Protein 6A0W (pdb70)

Radius of gyration: 17.49 Å; Cα contacts (8 Å, |Δi|>4): 653; chains: 1; bounding box: 48×41×35 Å

B-factor: mean 38.76, std 12.9, range [21.97, 128.59]

Foldseek 3Di:
DDDDPQADAAFDPPDPQQDDFDVKDFDDPVRLVVLVLLVLVQQCQLPVCVVPVVDQDADSSCVNQVQKHWPFKDADPVFGKIWTWIDHPPQLEIETYIETALPQPCCRVVPDADWDDDVVDPPKTWRPVLVVVLVVCCVVPVVVVVVVCVVRVPGAYEYEHAFSRLLSSLVVQVVCLVPVVSDALVRYAYHYELYAFTIFPRNQVVSVVRNHAHEYEYFAQACRNCPDDVVVGTWFFHWYFYPSDDDGRTMIPGHGTDDCRGNVVSPRRHHNVRSQADNNDGHSNSD

Solvent-accessible surface area: 11682 Å² total; per-residue (Å²): 152,89,76,18,43,54,27,28,1,59,70,50,149,146,30,70,115,47,70,101,43,143,141,32,69,72,6,78,83,74,78,21,140,72,12,21,41,15,3,0,2,0,1,0,0,15,3,153,37,0,2,77,36,76,106,25,77,12,161,22,0,87,139,28,0,92,50,13,100,34,56,79,27,13,60,12,158,161,62,45,3,2,0,0,0,0,19,0,46,83,75,104,0,0,2,0,0,1,5,4,32,86,60,20,81,49,19,2,45,104,26,101,49,81,45,58,93,12,106,74,32,210,48,1,73,0,10,29,28,8,22,60,8,12,74,83,0,20,150,41,0,12,72,24,0,65,96,18,2,90,65,62,92,93,18,84,0,3,0,1,0,0,2,34,0,0,0,5,0,1,2,0,0,0,16,0,78,60,131,3,186,87,6,28,59,191,35,2,19,0,17,4,4,0,3,0,11,3,0,21,66,36,0,0,117,38,2,35,85,8,43,7,50,10,45,4,3,1,19,55,17,0,0,0,3,3,2,0,30,96,108,99,29,1,13,6,2,4,45,7,4,0,0,16,101,52,115,65,56,0,13,16,2,55,46,72,46,23,24,169,83,0,2,33,46,6,50,58,69,0,4,18,68,28,0,63,52,0,24,69,6,25,0,4,66,50,136

Structure (mmCIF, N/CA/C/O backbone):
data_6A0W
#
_entry.id   6A0W
#
_cell.length_a   86.225
_cell.length_b   86.225
_cell.length_c   101.151
_cell.angle_alpha   90.00
_cell.angle_beta   90.00
_cell.angle_gamma   120.00
#
_symmetry.space_group_name_H-M   'P 31 2 1'
#
loop_
_entity.id
_entity.type
_entity.pdbx_description
1 polymer Lipase
2 non-polymer 'SULFATE ION'
3 water water
#
loop_
_atom_site.group_PDB
_atom_site.id
_atom_site.type_symbol
_atom_site.label_atom_id
_atom_site.label_alt_id
_atom_site.label_comp_id
_atom_site.label_asym_id
_atom_site.label_entity_id
_atom_site.label_seq_id
_atom_site.pdbx_PDB_ins_code
_atom_site.Cartn_x
_atom_site.Cartn_y
_atom_site.Cartn_z
_atom_site.occupancy
_atom_site.B_iso_or_equiv
_atom_site.auth_seq_id
_atom_site.auth_comp_id
_atom_site.auth_asym_id
_atom_site.auth_atom_id
_atom_site.pdbx_PDB_model_num
ATOM 1 N N . THR A 1 2 ? -62.051 -12.232 -4.746 1.00 94.12 2 THR A N 1
ATOM 2 C CA . THR A 1 2 ? -61.360 -13.459 -5.216 1.00 100.46 2 THR A CA 1
ATOM 3 C C . THR A 1 2 ? -61.589 -14.555 -4.151 1.00 94.69 2 THR A C 1
ATOM 4 O O . THR A 1 2 ? -62.714 -14.763 -3.673 1.00 79.88 2 THR A O 1
ATOM 8 N N . GLU A 1 3 ? -60.495 -15.147 -3.689 1.00 89.62 3 GLU A N 1
ATOM 9 C CA . GLU A 1 3 ? -60.460 -16.507 -3.176 1.00 75.12 3 GLU A CA 1
ATOM 10 C C . GLU A 1 3 ? -60.303 -16.417 -1.654 1.00 69.32 3 GLU A C 1
ATOM 11 O O . GLU A 1 3 ? -59.844 -15.390 -1.146 1.00 55.99 3 GLU A O 1
ATOM 17 N N . THR A 1 4 ? -60.588 -17.508 -0.949 1.00 61.03 4 THR A N 1
ATOM 18 C CA . THR A 1 4 ? -60.352 -17.591 0.488 1.00 61.12 4 THR A CA 1
ATOM 19 C C . THR A 1 4 ? -59.670 -18.879 0.895 1.00 50.74 4 THR A C 1
ATOM 20 O O . THR A 1 4 ? -59.779 -19.875 0.216 1.00 53.12 4 THR A O 1
ATOM 24 N N . VAL A 1 5 ? -58.964 -18.842 2.015 1.00 48.94 5 VAL A N 1
ATOM 25 C CA . VAL A 1 5 ? -58.461 -20.032 2.666 1.00 46.46 5 VAL A CA 1
ATOM 26 C C . VAL A 1 5 ? -58.895 -20.043 4.121 1.00 56.49 5 VAL A C 1
ATOM 27 O O . VAL A 1 5 ? -58.511 -19.159 4.891 1.00 79.78 5 VAL A O 1
ATOM 31 N N . GLY A 1 6 ? -59.635 -21.064 4.533 1.00 62.20 6 GLY A N 1
ATOM 32 C CA . GLY A 1 6 ? -60.072 -21.128 5.923 1.00 53.00 6 GLY A CA 1
ATOM 33 C C . GLY A 1 6 ? -60.964 -19.942 6.265 1.00 56.05 6 GLY A C 1
ATOM 34 O O . GLY A 1 6 ? -60.824 -19.352 7.338 1.00 61.77 6 GLY A O 1
ATOM 35 N N . GLY A 1 7 ? -61.785 -19.534 5.295 1.00 59.19 7 GLY A N 1
ATOM 36 C CA . GLY A 1 7 ? -62.756 -18.447 5.447 1.00 60.03 7 GLY A CA 1
ATOM 37 C C . GLY A 1 7 ? -62.177 -17.041 5.379 1.00 61.90 7 GLY A C 1
ATOM 38 O O . GLY A 1 7 ? -62.911 -16.077 5.527 1.00 63.65 7 GLY A O 1
ATOM 39 N N . MET A 1 8 ? -60.876 -16.924 5.121 1.00 61.10 8 MET A N 1
ATOM 40 C CA . MET A 1 8 ? -60.183 -15.646 5.150 1.00 51.62 8 MET A CA 1
ATOM 41 C C . MET A 1 8 ? -59.798 -15.236 3.744 1.00 50.25 8 MET A C 1
ATOM 42 O O . MET A 1 8 ? -59.257 -16.034 2.974 1.00 57.31 8 MET A O 1
ATOM 47 N N . THR A 1 9 ? -59.897 -13.949 3.459 1.00 45.01 9 THR A N 1
ATOM 48 C CA . THR A 1 9 ? -59.488 -13.459 2.158 1.00 41.15 9 THR A CA 1
ATOM 49 C C . THR A 1 9 ? -57.975 -13.498 1.915 1.00 43.11 9 THR A C 1
ATOM 50 O O . THR A 1 9 ? -57.189 -13.108 2.784 1.00 38.78 9 THR A O 1
ATOM 54 N N . LEU A 1 10 ? -57.604 -13.730 0.654 1.00 42.26 10 LEU A N 1
ATOM 55 C CA . LEU A 1 10 ? -56.236 -13.584 0.175 1.00 40.60 10 LEU A CA 1
ATOM 56 C C . LEU A 1 10 ? -55.996 -12.186 -0.346 1.00 36.40 10 LEU A C 1
ATOM 57 O O . LEU A 1 10 ? -54.852 -11.713 -0.406 1.00 37.80 10 LEU A O 1
ATOM 62 N N . ASP A 1 11 ? -57.027 -11.640 -0.970 1.00 39.63 11 ASP A N 1
ATOM 63 C CA . ASP A 1 11 ? -57.010 -10.266 -1.418 1.00 47.82 11 ASP A CA 1
ATOM 64 C C . ASP A 1 11 ? -58.002 -9.500 -0.563 1.00 46.94 11 ASP A C 1
ATOM 65 O O . ASP A 1 11 ? -59.067 -10.011 -0.240 1.00 49.70 11 ASP A O 1
ATOM 70 N N . LEU A 1 12 ? -57.634 -8.278 -0.196 1.00 42.95 12 LEU A N 1
ATOM 71 C CA . LEU A 1 12 ? -58.477 -7.491 0.671 1.00 47.82 12 LEU A CA 1
ATOM 72 C C . LEU A 1 12 ? -59.628 -6.900 -0.146 1.00 50.66 12 LEU A C 1
ATOM 73 O O . LEU A 1 12 ? -59.367 -6.189 -1.117 1.00 49.19 12 LEU A O 1
ATOM 78 N N . PRO A 1 13 ? -60.888 -7.078 0.311 1.00 71.54 13 PRO A N 1
ATOM 79 C CA . PRO A 1 13 ? -61.986 -6.291 -0.275 1.00 71.19 13 PRO A CA 1
ATOM 80 C C . PRO A 1 13 ? -61.693 -4.791 -0.382 1.00 79.45 13 PRO A C 1
ATOM 81 O O . PRO A 1 13 ? -60.679 -4.298 0.120 1.00 72.27 13 PRO A O 1
ATOM 85 N N . GLU A 1 14 ? -62.573 -4.067 -1.059 1.00 95.51 14 GLU A N 1
ATOM 86 C CA . GLU A 1 14 ? -62.684 -2.627 -0.839 1.00 103.10 14 GLU A CA 1
ATOM 87 C C . GLU A 1 14 ? -63.651 -2.450 0.339 1.00 86.22 14 GLU A C 1
ATOM 88 O O . GLU A 1 14 ? -64.399 -3.384 0.676 1.00 67.45 14 GLU A O 1
ATOM 94 N N . ASN A 1 15 ? -63.570 -1.305 1.018 1.00 86.29 15 ASN A N 1
ATOM 95 C CA . ASN A 1 15 ? -64.316 -1.071 2.275 1.00 91.11 15 ASN A CA 1
ATOM 96 C C . ASN A 1 15 ? -64.270 -2.257 3.256 1.00 79.49 15 ASN A C 1
ATOM 97 O O . ASN A 1 15 ? -65.320 -2.724 3.712 1.00 70.40 15 ASN A O 1
ATOM 102 N N . PRO A 1 16 ? -63.060 -2.758 3.582 1.00 78.15 16 PRO A N 1
ATOM 103 C CA . PRO A 1 16 ? -63.032 -3.521 4.826 1.00 67.44 16 PRO A CA 1
ATOM 104 C C . PRO A 1 16 ? -63.279 -2.547 5.977 1.00 58.47 16 PRO A C 1
ATOM 105 O O . PRO A 1 16 ? -62.741 -1.430 5.912 1.00 58.18 16 PRO A O 1
ATOM 109 N N . PRO A 1 17 ? -63.962 -2.999 7.050 1.00 54.08 17 PRO A N 1
ATOM 110 C CA . PRO A 1 17 ? -63.924 -2.191 8.274 1.00 63.08 17 PRO A CA 1
ATOM 111 C C . PRO A 1 17 ? -62.490 -1.753 8.577 1.00 64.25 17 PRO A C 1
ATOM 112 O O . PRO A 1 17 ? -61.578 -2.584 8.556 1.00 53.34 17 PRO A O 1
ATOM 116 N N . PRO A 1 18 ? -62.281 -0.441 8.784 1.00 65.87 18 PRO A N 1
ATOM 117 C CA . PRO A 1 18 ? -60.991 0.009 9.280 1.00 48.26 18 PRO A CA 1
ATOM 118 C C . PRO A 1 18 ? -60.533 -0.878 10.427 1.00 38.30 18 PRO A C 1
ATOM 119 O O . PRO A 1 18 ? -61.355 -1.476 11.123 1.00 44.05 18 PRO A O 1
ATOM 123 N N . ILE A 1 19 ? -59.234 -0.947 10.655 1.00 39.77 19 ILE A N 1
ATOM 124 C CA . ILE A 1 19 ? -58.751 -1.713 11.818 1.00 42.09 19 ILE A CA 1
ATOM 125 C C . ILE A 1 19 ? -59.191 -1.041 13.111 1.00 37.37 19 ILE A C 1
ATOM 126 O O . ILE A 1 19 ? -58.843 0.105 13.323 1.00 43.42 19 ILE A O 1
ATOM 131 N N . PRO A 1 20 ? -59.870 -1.771 14.016 1.00 44.33 20 PRO A N 1
ATOM 132 C CA . PRO A 1 20 ? -60.503 -1.144 15.182 1.00 43.63 20 PRO A CA 1
ATOM 133 C C . PRO A 1 20 ? -59.507 -0.751 16.239 1.00 39.13 20 PRO A C 1
ATOM 134 O O . PRO A 1 20 ? -58.399 -1.269 16.243 1.00 36.63 20 PRO A O 1
ATOM 138 N N . ALA A 1 21 ? -59.844 0.294 16.997 1.00 37.15 21 ALA A N 1
ATOM 139 C CA . ALA A 1 21 ? -58.895 0.947 17.913 1.00 37.71 21 ALA A CA 1
ATOM 140 C C . ALA A 1 21 ? -58.581 -0.079 18.988 1.00 37.63 21 ALA A C 1
ATOM 141 O O . ALA A 1 21 ? -59.442 -0.898 19.292 1.00 39.51 21 ALA A O 1
ATOM 143 N N . THR A 1 22 ? -57.402 -0.055 19.599 1.00 38.49 22 THR A N 1
ATOM 144 C CA . THR A 1 22 ? -57.178 -1.006 20.693 1.00 60.46 22 THR A CA 1
ATOM 145 C C . THR A 1 22 ? -56.965 -0.155 21.908 1.00 61.06 22 THR A C 1
ATOM 146 O O . THR A 1 22 ? -56.193 0.779 21.824 1.00 53.88 22 THR A O 1
ATOM 150 N N . SER A 1 23 ? -57.742 -0.365 22.970 1.00 63.48 23 SER A N 1
ATOM 151 C CA . SER A 1 23 ? -57.320 0.139 24.298 1.00 83.57 23 SER A CA 1
ATOM 152 C C . SER A 1 23 ? -56.420 -0.875 25.024 1.00 77.93 23 SER A C 1
ATOM 153 O O . SER A 1 23 ? -55.223 -0.636 25.243 1.00 71.83 23 SER A O 1
ATOM 156 N N . GLU A 1 32 ? -53.416 -8.688 28.968 1.00 61.51 32 GLU A N 1
ATOM 157 C CA . GLU A 1 32 ? -53.456 -7.264 28.714 1.00 60.04 32 GLU A CA 1
ATOM 158 C C . GLU A 1 32 ? -52.663 -6.884 27.452 1.00 58.89 32 GLU A C 1
ATOM 159 O O . GLU A 1 32 ? -51.933 -7.688 26.874 1.00 54.55 32 GLU A O 1
ATOM 165 N N . VAL A 1 33 ? -52.809 -5.625 27.058 1.00 41.62 33 VAL A N 1
ATOM 166 C CA . VAL A 1 33 ? -52.376 -5.113 25.758 1.00 44.76 33 VAL A CA 1
ATOM 167 C C . VAL A 1 33 ? -51.644 -3.813 25.976 1.00 40.93 33 VAL A C 1
ATOM 168 O O . VAL A 1 33 ? -52.228 -2.843 26.435 1.00 48.27 33 VAL A O 1
ATOM 172 N N . VAL A 1 34 ? -50.386 -3.763 25.601 1.00 38.15 34 VAL A N 1
ATOM 173 C CA . VAL A 1 34 ? -49.583 -2.595 25.873 1.00 38.19 34 VAL A CA 1
ATOM 174 C C . VAL A 1 34 ? -48.913 -2.184 24.577 1.00 44.89 34 VAL A C 1
ATOM 175 O O . VAL A 1 34 ? -48.506 -3.032 23.760 1.00 37.06 34 VAL A O 1
ATOM 179 N N . THR A 1 35 ? -48.697 -0.884 24.434 1.00 32.66 35 THR A N 1
ATOM 180 C CA . THR A 1 35 ? -48.093 -0.341 23.248 1.00 33.11 35 THR A CA 1
ATOM 181 C C . THR A 1 35 ? -46.610 -0.649 23.347 1.00 35.22 35 THR A C 1
ATOM 182 O O . THR A 1 35 ? -46.016 -0.474 24.397 1.00 33.11 35 THR A O 1
ATOM 186 N N . ALA A 1 36 ? -46.001 -1.101 22.250 1.00 29.80 36 ALA A N 1
ATOM 187 C CA . ALA A 1 36 ? -44.572 -1.390 22.262 1.00 29.28 36 ALA A CA 1
ATOM 188 C C . ALA A 1 36 ? -43.784 -0.091 22.345 1.00 35.78 36 ALA A C 1
ATOM 189 O O . ALA A 1 36 ? -44.096 0.887 21.678 1.00 34.16 36 ALA A O 1
ATOM 191 N N . THR A 1 37 ? -42.757 -0.080 23.171 1.00 36.07 37 THR A N 1
ATOM 192 C CA . THR A 1 37 ? -41.833 1.019 23.154 1.00 39.52 37 THR A CA 1
ATOM 193 C C . THR A 1 37 ? -40.996 1.060 21.889 1.00 50.18 37 THR A C 1
ATOM 194 O O . THR A 1 37 ? -40.821 0.052 21.193 1.00 35.09 37 THR A O 1
ATOM 198 N N . ALA A 1 38 ? -40.411 2.235 21.664 1.00 43.28 38 ALA A N 1
ATOM 199 C CA . ALA A 1 38 ? -39.519 2.464 20.551 1.00 50.04 38 ALA A CA 1
ATOM 200 C C . ALA A 1 38 ? -38.420 1.424 20.563 1.00 45.30 38 ALA A C 1
ATOM 201 O O . ALA A 1 38 ? -38.008 0.933 19.510 1.00 37.74 38 ALA A O 1
ATOM 203 N N . ALA A 1 39 ? -37.839 1.224 21.736 1.00 39.42 39 ALA A N 1
ATOM 204 C CA . ALA A 1 39 ? -36.755 0.240 21.887 1.00 42.51 39 ALA A CA 1
ATOM 205 C C . ALA A 1 39 ? -37.176 -1.188 21.469 1.00 36.57 39 ALA A C 1
ATOM 206 O O . ALA A 1 39 ? -36.405 -1.855 20.800 1.00 37.20 39 ALA A O 1
ATOM 208 N N . GLN A 1 40 ? -38.356 -1.637 21.904 1.00 31.88 40 GLN A N 1
ATOM 209 C CA . GLN A 1 40 ? -38.901 -2.946 21.532 1.00 32.65 40 GLN A CA 1
ATOM 210 C C . GLN A 1 40 ? -39.156 -3.041 20.038 1.00 37.55 40 GLN A C 1
ATOM 211 O O . GLN A 1 40 ? -38.704 -3.981 19.394 1.00 32.67 40 GLN A O 1
ATOM 217 N N . ILE A 1 41 ? -39.713 -1.980 19.463 1.00 34.17 41 ILE A N 1
ATOM 218 C CA . ILE A 1 41 ? -39.932 -1.918 18.013 1.00 33.34 41 ILE A CA 1
ATOM 219 C C . ILE A 1 41 ? -38.605 -2.034 17.273 1.00 33.70 41 ILE A C 1
ATOM 220 O O . ILE A 1 41 ? -38.498 -2.720 16.254 1.00 33.91 41 ILE A O 1
ATOM 225 N N . LYS A 1 42 ? -37.609 -1.301 17.726 1.00 32.43 42 LYS A N 1
ATOM 226 C CA . LYS A 1 42 ? -36.311 -1.394 17.092 1.00 33.26 42 LYS A CA 1
ATOM 227 C C . LYS A 1 42 ? -35.768 -2.827 17.094 1.00 36.22 42 LYS A C 1
ATOM 228 O O . LYS A 1 42 ? -35.120 -3.284 16.150 1.00 32.35 42 LYS A O 1
ATOM 234 N N . GLU A 1 43 ? -35.991 -3.538 18.184 1.00 38.25 43 GLU A N 1
ATOM 235 C CA . GLU A 1 43 ? -35.410 -4.860 18.301 1.00 35.20 43 GLU A CA 1
ATOM 236 C C . GLU A 1 43 ? -36.180 -5.844 17.415 1.00 28.70 43 GLU A C 1
ATOM 237 O O . GLU A 1 43 ? -35.578 -6.658 16.706 1.00 30.11 43 GLU A O 1
ATOM 243 N N . LEU A 1 44 ? -37.506 -5.709 17.368 1.00 26.25 44 LEU A N 1
ATOM 244 C CA . LEU A 1 44 ? -38.301 -6.559 16.490 1.00 31.01 44 LEU A CA 1
ATOM 245 C C . LEU A 1 44 ? -37.934 -6.278 15.038 1.00 36.47 44 LEU A C 1
ATOM 246 O O . LEU A 1 44 ? -37.808 -7.193 14.215 1.00 30.84 44 LEU A O 1
ATOM 251 N N . THR A 1 45 ? -37.666 -5.009 14.747 1.00 34.04 45 THR A N 1
ATOM 252 C CA . THR A 1 45 ? -37.352 -4.588 13.396 1.00 31.69 45 THR A CA 1
ATOM 253 C C . THR A 1 45 ? -36.042 -5.235 12.991 1.00 28.29 45 THR A C 1
ATOM 254 O O . THR A 1 45 ? -35.860 -5.622 11.828 1.00 30.08 45 THR A O 1
ATOM 258 N N . ASN A 1 46 ? -35.084 -5.223 13.906 1.00 28.21 46 ASN A N 1
ATOM 259 C CA . ASN A 1 46 ? -33.725 -5.657 13.556 1.00 34.03 46 ASN A CA 1
ATOM 260 C C . ASN A 1 46 ? -33.684 -7.177 13.191 1.00 37.64 46 ASN A C 1
ATOM 261 O O . ASN A 1 46 ? -33.119 -7.579 12.168 1.00 34.64 46 ASN A O 1
ATOM 266 N N . TYR A 1 47 ? -34.415 -7.977 13.954 1.00 30.78 47 TYR A N 1
ATOM 267 C CA . TYR A 1 47 ? -34.559 -9.402 13.697 1.00 31.18 47 TYR A CA 1
ATOM 268 C C . TYR A 1 47 ? -35.493 -9.729 12.527 1.00 35.31 47 TYR A C 1
ATOM 269 O O . TYR A 1 47 ? -35.285 -10.744 11.845 1.00 30.25 47 TYR A O 1
ATOM 278 N N . ALA A 1 48 ? -36.459 -8.853 12.240 1.00 29.11 48 ALA A N 1
ATOM 279 C CA . ALA A 1 48 ? -37.205 -8.920 10.993 1.00 28.62 48 ALA A CA 1
ATOM 280 C C . ALA A 1 48 ? -36.318 -8.692 9.783 1.00 28.89 48 ALA A C 1
ATOM 281 O O . ALA A 1 48 ? -36.483 -9.314 8.719 1.00 30.69 48 ALA A O 1
ATOM 283 N N . GLY A 1 49 ? -35.371 -7.791 9.941 1.00 29.59 49 GLY A N 1
ATOM 284 C CA . GLY A 1 49 ? -34.437 -7.530 8.879 1.00 28.55 49 GLY A CA 1
ATOM 285 C C . GLY A 1 49 ? -33.573 -8.725 8.623 1.00 32.35 49 GLY A C 1
ATOM 286 O O . GLY A 1 49 ? -33.298 -9.036 7.459 1.00 32.44 49 GLY A O 1
ATOM 287 N N . VAL A 1 50 ? -33.065 -9.350 9.690 1.00 31.65 50 VAL A N 1
ATOM 288 C CA . VAL A 1 50 ? -32.249 -10.557 9.506 1.00 28.57 50 VAL A CA 1
ATOM 289 C C . VAL A 1 50 ? -33.017 -11.677 8.799 1.00 24.63 50 VAL A C 1
ATOM 290 O O . VAL A 1 50 ? -32.580 -12.278 7.816 1.00 29.97 50 VAL A O 1
ATOM 294 N N . ALA A 1 51 ? -34.260 -11.841 9.186 1.00 25.72 51 ALA A N 1
ATOM 295 C CA . ALA A 1 51 ? -35.101 -12.789 8.529 1.00 25.34 51 ALA A CA 1
ATOM 296 C C . ALA A 1 51 ? -35.276 -12.515 7.056 1.00 31.62 51 ALA A C 1
ATOM 297 O O . ALA A 1 51 ? -35.291 -13.460 6.231 1.00 28.53 51 ALA A O 1
ATOM 299 N N . ALA A 1 52 ? -35.326 -11.228 6.704 1.00 26.89 52 ALA A N 1
ATOM 300 C CA . ALA A 1 52 ? -35.492 -10.851 5.298 1.00 25.77 52 ALA A CA 1
ATOM 301 C C . ALA A 1 52 ? -34.334 -11.241 4.427 1.00 25.35 52 ALA A C 1
ATOM 302 O O . ALA A 1 52 ? -34.509 -11.421 3.215 1.00 29.70 52 ALA A O 1
ATOM 304 N N . THR A 1 53 ? -33.135 -11.289 4.999 1.00 26.66 53 THR A N 1
ATOM 305 C CA . THR A 1 53 ? -31.949 -11.590 4.217 1.00 33.91 53 THR A CA 1
ATOM 306 C C . THR A 1 53 ? -31.975 -13.031 3.692 1.00 34.36 53 THR A C 1
ATOM 307 O O . THR A 1 53 ? -31.276 -13.353 2.745 1.00 30.91 53 THR A O 1
ATOM 311 N N . ALA A 1 54 ? -32.819 -13.882 4.258 1.00 31.45 54 ALA A N 1
ATOM 312 C CA . ALA A 1 54 ? -32.792 -15.269 3.856 1.00 36.07 54 ALA A CA 1
ATOM 313 C C . ALA A 1 54 ? -33.308 -15.442 2.441 1.00 38.97 54 ALA A C 1
ATOM 314 O O . ALA A 1 54 ? -33.095 -16.495 1.824 1.00 29.81 54 ALA A O 1
ATOM 316 N N . TYR A 1 55 ? -34.075 -14.456 1.967 1.00 36.78 55 TYR A N 1
ATOM 317 C CA . TYR A 1 55 ? -34.632 -14.524 0.623 1.00 31.55 55 TYR A CA 1
ATOM 318 C C . TYR A 1 55 ? -33.675 -13.986 -0.404 1.00 31.37 55 TYR A C 1
ATOM 319 O O . TYR A 1 55 ? -34.004 -13.979 -1.586 1.00 36.27 55 TYR A O 1
ATOM 328 N N . CYS A 1 56 ? -32.535 -13.458 0.030 1.00 30.32 56 CYS A N 1
ATOM 329 C CA . CYS A 1 56 ? -31.522 -13.006 -0.897 1.00 32.79 56 CYS A CA 1
ATOM 330 C C . CYS A 1 56 ? -30.669 -14.187 -1.432 1.00 41.60 56 CYS A C 1
ATOM 331 O O . CYS A 1 56 ? -29.966 -14.850 -0.671 1.00 33.84 56 CYS A O 1
ATOM 334 N N . ARG A 1 57 ? -30.612 -14.342 -2.754 1.00 36.46 57 ARG A N 1
ATOM 335 C CA . ARG A 1 57 ? -29.853 -15.425 -3.359 1.00 38.87 57 ARG A CA 1
ATOM 336 C C . ARG A 1 57 ? -28.365 -15.229 -3.115 1.00 36.99 57 ARG A C 1
ATOM 337 O O . ARG A 1 57 ? -27.614 -16.197 -3.109 1.00 36.17 57 ARG A O 1
ATOM 345 N N . SER A 1 58 ? -27.921 -13.982 -3.018 1.00 32.94 58 SER A N 1
ATOM 346 C CA . SER A 1 58 ? -26.530 -13.720 -2.648 1.00 36.87 58 SER A CA 1
ATOM 347 C C . SER A 1 58 ? -26.172 -14.319 -1.280 1.00 40.07 58 SER A C 1
ATOM 348 O O . SER A 1 58 ? -25.008 -14.608 -1.032 1.00 38.67 58 SER A O 1
ATOM 351 N N . VAL A 1 59 ? -27.148 -14.431 -0.376 1.00 38.45 59 VAL A N 1
ATOM 352 C CA . VAL A 1 59 ? -26.896 -15.009 0.950 1.00 37.50 59 VAL A CA 1
ATOM 353 C C . VAL A 1 59 ? -27.012 -16.524 0.880 1.00 35.41 59 VAL A C 1
ATOM 354 O O . VAL A 1 59 ? -26.082 -17.238 1.247 1.00 35.99 59 VAL A O 1
ATOM 358 N N . VAL A 1 60 ? -28.152 -17.018 0.400 1.00 33.83 60 VAL A N 1
ATOM 359 C CA . VAL A 1 60 ? -28.317 -18.429 0.161 1.00 33.16 60 VAL A CA 1
ATOM 360 C C . VAL A 1 60 ? -28.859 -18.570 -1.229 1.00 41.88 60 VAL A C 1
ATOM 361 O O . VAL A 1 60 ? -29.955 -18.078 -1.478 1.00 40.49 60 VAL A O 1
ATOM 365 N N . PRO A 1 61 ? -28.113 -19.221 -2.126 1.00 50.15 61 PRO A N 1
ATOM 366 C CA . PRO A 1 61 ? -26.901 -20.007 -1.789 1.00 42.51 61 PRO A CA 1
ATOM 367 C C . PRO A 1 61 ? -25.572 -19.281 -2.077 1.00 47.92 61 PRO A C 1
ATOM 368 O O . PRO A 1 61 ? -24.509 -19.870 -1.946 1.00 50.57 61 PRO A O 1
ATOM 372 N N . GLY A 1 62 ? -25.621 -17.981 -2.344 1.00 39.08 62 GLY A N 1
ATOM 373 C CA . GLY A 1 62 ? -24.416 -17.238 -2.693 1.00 42.74 62 GLY A CA 1
ATOM 374 C C . GLY A 1 62 ? -23.352 -17.238 -1.607 1.00 43.35 62 GLY A C 1
ATOM 375 O O . GLY A 1 62 ? -22.162 -17.000 -1.875 1.00 42.51 62 GLY A O 1
ATOM 376 N N . THR A 1 63 ? -23.783 -17.365 -0.360 1.00 40.02 63 THR A N 1
ATOM 377 C CA . THR A 1 63 ? -22.863 -17.443 0.766 1.00 36.70 63 THR A CA 1
ATOM 378 C C . THR A 1 63 ? -22.032 -16.207 0.929 1.00 40.10 63 THR A C 1
ATOM 379 O O . THR A 1 63 ? -20.886 -16.276 1.370 1.00 37.82 63 THR A O 1
ATOM 383 N N . LYS A 1 64 ? -22.637 -15.058 0.661 1.00 41.36 64 LYS A N 1
ATOM 384 C CA . LYS A 1 64 ? -22.012 -13.787 0.979 1.00 38.28 64 LYS A CA 1
ATOM 385 C C . LYS A 1 64 ? -22.927 -12.988 1.901 1.00 39.86 64 LYS A C 1
ATOM 386 O O . LYS A 1 64 ? -24.142 -13.202 1.917 1.00 36.92 64 LYS A O 1
ATOM 392 N N . TRP A 1 65 ? -22.342 -12.082 2.673 1.00 37.60 65 TRP A N 1
ATOM 393 C CA . TRP A 1 65 ? -23.121 -11.223 3.550 1.00 44.46 65 TRP A CA 1
ATOM 394 C C . TRP A 1 65 ? -22.901 -9.763 3.143 1.00 44.08 65 TRP A C 1
ATOM 395 O O . TRP A 1 65 ? -22.298 -9.013 3.883 1.00 46.94 65 TRP A O 1
ATOM 406 N N . ASP A 1 66 ? -23.450 -9.362 1.996 1.00 47.65 66 ASP A N 1
ATOM 407 C CA . ASP A 1 66 ? -23.252 -7.996 1.477 1.00 54.19 66 ASP A CA 1
ATOM 408 C C . ASP A 1 66 ? -24.551 -7.390 0.967 1.00 47.71 66 ASP A C 1
ATOM 409 O O . ASP A 1 66 ? -24.549 -6.337 0.366 1.00 47.23 66 ASP A O 1
ATOM 414 N N . CYS A 1 67 ? -25.674 -8.008 1.298 1.00 43.86 67 CYS A N 1
ATOM 415 C CA . CYS A 1 67 ? -26.941 -7.571 0.780 1.00 44.82 67 CYS A CA 1
ATOM 416 C C . CYS A 1 67 ? -27.285 -6.297 1.514 1.00 45.34 67 CYS A C 1
ATOM 417 O O . CYS A 1 67 ? -26.647 -5.956 2.505 1.00 45.34 67 CYS A O 1
ATOM 420 N N . LYS A 1 68 ? -28.300 -5.592 1.039 1.00 46.51 68 LYS A N 1
ATOM 421 C CA . LYS A 1 68 ? -28.688 -4.342 1.657 1.00 38.92 68 LYS A CA 1
ATOM 422 C C . LYS A 1 68 ? -29.108 -4.494 3.111 1.00 42.03 68 LYS A C 1
ATOM 423 O O . LYS A 1 68 ? -28.558 -3.817 3.987 1.00 42.51 68 LYS A O 1
ATOM 429 N N . GLN A 1 69 ? -30.088 -5.352 3.402 1.00 40.27 69 GLN A N 1
ATOM 430 C CA . GLN A 1 69 ? -30.524 -5.485 4.804 1.00 41.92 69 GLN A CA 1
ATOM 431 C C . GLN A 1 69 ? -29.446 -6.171 5.673 1.00 36.34 69 GLN A C 1
ATOM 432 O O . GLN A 1 69 ? -29.329 -5.890 6.868 1.00 35.19 69 GLN A O 1
ATOM 438 N N . CYS A 1 70 ? -28.589 -6.956 5.028 1.00 39.48 70 CYS A N 1
ATOM 439 C CA . CYS A 1 70 ? -27.471 -7.613 5.699 1.00 39.40 70 CYS A CA 1
ATOM 440 C C . CYS A 1 70 ? -26.612 -6.580 6.400 1.00 45.35 70 CYS A C 1
ATOM 441 O O . CYS A 1 70 ? -26.365 -6.693 7.607 1.00 40.85 70 CYS A O 1
ATOM 444 N N . LEU A 1 71 ? -26.162 -5.567 5.654 1.00 44.33 71 LEU A N 1
ATOM 445 C CA . LEU A 1 71 ? -25.164 -4.630 6.189 1.00 48.24 71 LEU A CA 1
ATOM 446 C C . LEU A 1 71 ? -25.802 -3.561 7.049 1.00 37.09 71 LEU A C 1
ATOM 447 O O . LEU A 1 71 ? -25.232 -3.116 8.023 1.00 47.29 71 LEU A O 1
ATOM 452 N N . LYS A 1 72 ? -27.058 -3.271 6.782 1.00 39.26 72 LYS A N 1
ATOM 453 C CA . LYS A 1 72 ? -27.814 -2.417 7.655 1.00 36.33 72 LYS A CA 1
ATOM 454 C C . LYS A 1 72 ? -27.983 -3.020 9.047 1.00 45.73 72 LYS A C 1
ATOM 455 O O . LYS A 1 72 ? -27.856 -2.303 10.011 1.00 40.41 72 LYS A O 1
ATOM 461 N N . TYR A 1 73 ? -28.444 -4.268 9.166 1.00 39.38 73 TYR A N 1
ATOM 462 C CA . TYR A 1 73 ? -28.797 -4.789 10.498 1.00 41.18 73 TYR A CA 1
ATOM 463 C C . TYR A 1 73 ? -27.661 -5.579 11.186 1.00 34.19 73 TYR A C 1
ATOM 464 O O . TYR A 1 73 ? -27.583 -5.630 12.401 1.00 35.98 73 TYR A O 1
ATOM 473 N N . VAL A 1 74 ? -26.770 -6.182 10.423 1.00 37.17 74 VAL A N 1
ATOM 474 C CA . VAL A 1 74 ? -25.625 -6.871 11.008 1.00 37.65 74 VAL A CA 1
ATOM 475 C C . VAL A 1 74 ? -24.362 -6.551 10.216 1.00 40.36 74 VAL A C 1
ATOM 476 O O . VAL A 1 74 ? -23.865 -7.394 9.450 1.00 36.68 74 VAL A O 1
ATOM 480 N N . PRO A 1 75 ? -23.869 -5.308 10.368 1.00 42.95 75 PRO A N 1
ATOM 481 C CA . PRO A 1 75 ? -22.784 -4.848 9.507 1.00 43.40 75 PRO A CA 1
ATOM 482 C C . PRO A 1 75 ? -21.532 -5.692 9.648 1.00 40.73 75 PRO A C 1
ATOM 483 O O . PRO A 1 75 ? -20.833 -5.883 8.678 1.00 39.77 75 PRO A O 1
ATOM 487 N N . ASP A 1 76 ? -21.254 -6.225 10.831 1.00 40.94 76 ASP A N 1
ATOM 488 C CA . ASP A 1 76 ? -20.056 -7.035 11.018 1.00 40.77 76 ASP A CA 1
ATOM 489 C C . ASP A 1 76 ? -20.365 -8.529 10.896 1.00 41.49 76 ASP A C 1
ATOM 490 O O . ASP A 1 76 ? -19.525 -9.372 11.225 1.00 42.08 76 ASP A O 1
ATOM 495 N N . GLY A 1 77 ? -21.510 -8.875 10.317 1.00 44.36 77 GLY A N 1
ATOM 496 C CA . GLY A 1 77 ? -21.892 -10.276 10.206 1.00 41.00 77 GLY A CA 1
ATOM 497 C C . GLY A 1 77 ? -20.875 -11.136 9.469 1.00 40.20 77 GLY A C 1
ATOM 498 O O . GLY A 1 77 ? -20.339 -10.727 8.448 1.00 38.17 77 GLY A O 1
ATOM 499 N N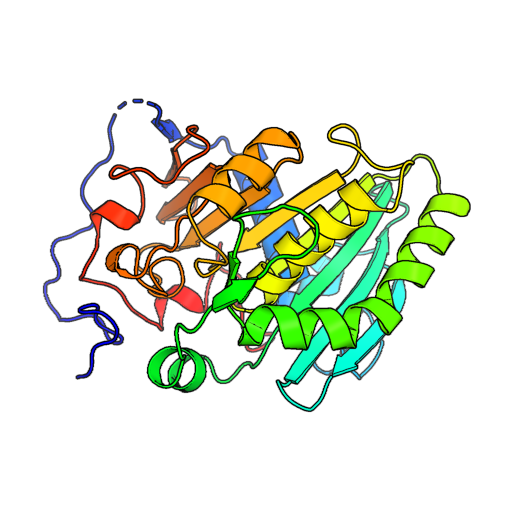 . LYS A 1 78 ? -20.707 -12.368 9.945 1.00 37.88 78 LYS A N 1
ATOM 500 C CA . LYS A 1 78 ? -19.956 -13.440 9.272 1.00 39.18 78 LYS A CA 1
ATOM 501 C C . LYS A 1 78 ? -20.813 -14.682 9.091 1.00 34.61 78 LYS A C 1
ATOM 502 O O . LYS A 1 78 ? -21.299 -15.294 10.058 1.00 33.36 78 LYS A O 1
ATOM 508 N N . LEU A 1 79 ? -20.999 -15.077 7.850 1.00 33.38 79 LEU A N 1
ATOM 509 C CA . LEU A 1 79 ? -21.755 -16.269 7.539 1.00 36.40 79 LEU A CA 1
ATOM 510 C C . LEU A 1 79 ? -20.911 -17.469 7.941 1.00 38.83 79 LEU A C 1
ATOM 511 O O . LEU A 1 79 ? -19.788 -17.589 7.515 1.00 34.52 79 LEU A O 1
ATOM 516 N N . ILE A 1 80 ? -21.482 -18.375 8.709 1.00 34.67 80 ILE A N 1
ATOM 517 C CA . ILE A 1 80 ? -20.772 -19.575 9.126 1.00 39.13 80 ILE A CA 1
ATOM 518 C C . ILE A 1 80 ? -21.178 -20.726 8.233 1.00 37.66 80 ILE A C 1
ATOM 519 O O . ILE A 1 80 ? -20.331 -21.475 7.800 1.00 40.51 80 ILE A O 1
ATOM 524 N N . LYS A 1 81 ? -22.435 -20.766 7.802 1.00 37.80 81 LYS A N 1
ATOM 525 C CA . LYS A 1 81 ? -22.916 -21.894 7.037 1.00 33.54 81 LYS A CA 1
ATOM 526 C C . LYS A 1 81 ? -24.222 -21.500 6.404 1.00 33.50 81 LYS A C 1
ATOM 527 O O . LYS A 1 81 ? -25.023 -20.861 7.058 1.00 31.23 81 LYS A O 1
ATOM 533 N N . THR A 1 82 ? -24.481 -21.966 5.187 1.00 29.24 82 THR A N 1
ATOM 534 C CA . THR A 1 82 ? -25.818 -21.887 4.577 1.00 36.82 82 THR A CA 1
ATOM 535 C C . THR A 1 82 ? -26.257 -23.281 4.191 1.00 33.34 82 THR A C 1
ATOM 536 O O . THR A 1 82 ? -25.428 -24.167 4.170 1.00 36.84 82 THR A O 1
ATOM 540 N N . PHE A 1 83 ? -27.558 -23.492 4.056 1.00 33.93 83 PHE A N 1
ATOM 541 C CA . PHE A 1 83 ? -28.119 -24.811 3.749 1.00 36.79 83 PHE A CA 1
ATOM 542 C C . PHE A 1 83 ? -29.482 -24.709 3.036 1.00 35.12 83 PHE A C 1
ATOM 543 O O . PHE A 1 83 ? -30.202 -23.720 3.156 1.00 29.46 83 PHE A O 1
ATOM 551 N N . THR A 1 84 ? -29.846 -25.757 2.318 1.00 30.48 84 THR A N 1
ATOM 552 C CA . THR A 1 84 ? -31.029 -25.758 1.508 1.00 30.59 84 THR A CA 1
ATOM 553 C C . THR A 1 84 ? -31.546 -27.172 1.494 1.00 33.26 84 THR A C 1
ATOM 554 O O . THR A 1 84 ? -30.761 -28.093 1.376 1.00 35.00 84 THR A O 1
ATOM 558 N N . SER A 1 85 ? -32.837 -27.359 1.718 1.00 35.26 85 SER A N 1
ATOM 559 C CA . SER A 1 85 ? -33.503 -28.612 1.432 1.00 34.17 85 SER A CA 1
ATOM 560 C C . SER A 1 85 ? -34.473 -28.400 0.261 1.00 35.77 85 SER A C 1
ATOM 561 O O . SER A 1 85 ? -35.436 -27.646 0.363 1.00 33.44 85 SER A O 1
ATOM 564 N N . LEU A 1 86 ? -34.237 -29.105 -0.844 1.00 37.19 86 LEU A N 1
ATOM 565 C CA . LEU A 1 86 ? -34.946 -28.863 -2.092 1.00 33.92 86 LEU A CA 1
ATOM 566 C C . LEU A 1 86 ? -36.395 -29.184 -1.992 1.00 30.54 86 LEU A C 1
ATOM 567 O O . LEU A 1 86 ? -37.233 -28.560 -2.668 1.00 37.04 86 LEU A O 1
ATOM 572 N N . LEU A 1 87 ? -36.685 -30.323 -1.389 1.00 35.00 87 LEU A N 1
ATOM 573 C CA . LEU A 1 87 ? -38.070 -30.838 -1.398 1.00 33.57 87 LEU A CA 1
ATOM 574 C C . LEU A 1 87 ? -39.168 -29.815 -1.069 1.00 35.47 87 LEU A C 1
ATOM 575 O O . LEU A 1 87 ? -40.306 -29.981 -1.520 1.00 31.62 87 LEU A O 1
ATOM 580 N N . THR A 1 88 ? -38.893 -28.906 -0.121 1.00 35.38 88 THR A N 1
ATOM 581 C CA . THR A 1 88 ? -39.854 -27.837 0.264 1.00 37.25 88 THR A CA 1
ATOM 582 C C . THR A 1 88 ? -39.246 -26.450 0.080 1.00 33.09 88 THR A C 1
ATOM 583 O O . THR A 1 88 ? -39.805 -25.424 0.514 1.00 37.10 88 THR A O 1
ATOM 587 N N . ASP A 1 89 ? -38.101 -26.398 -0.593 1.00 31.81 89 ASP A N 1
ATOM 588 C CA . ASP A 1 89 ? -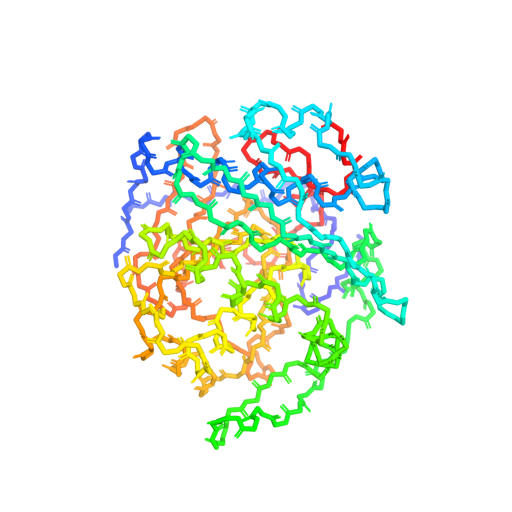37.354 -25.138 -0.719 1.00 33.37 89 ASP A CA 1
ATOM 589 C C . ASP A 1 89 ? -37.198 -24.423 0.633 1.00 36.34 89 ASP A C 1
ATOM 590 O O . ASP A 1 89 ? -37.392 -23.203 0.748 1.00 30.42 89 ASP A O 1
ATOM 595 N N . THR A 1 90 ? -36.702 -25.182 1.612 1.00 33.07 90 THR A N 1
ATOM 596 C CA . THR A 1 90 ? -36.366 -24.648 2.918 1.00 27.67 90 THR A CA 1
ATOM 597 C C . THR A 1 90 ? -34.890 -24.324 2.924 1.00 32.62 90 THR A C 1
ATOM 598 O O . THR A 1 90 ? -34.065 -25.137 2.552 1.00 34.59 90 THR A O 1
ATOM 602 N N . ASN A 1 91 ? -34.572 -23.097 3.293 1.00 29.74 91 ASN A N 1
ATOM 603 C CA . ASN A 1 91 ? -33.228 -22.578 3.207 1.00 29.95 91 ASN A CA 1
ATOM 604 C C . ASN A 1 91 ? -32.916 -21.886 4.530 1.00 34.17 91 ASN A C 1
ATOM 605 O O . ASN A 1 91 ? -33.813 -21.456 5.234 1.00 32.37 91 ASN A O 1
ATOM 610 N N . GLY A 1 92 ? -31.638 -21.722 4.843 1.00 31.74 92 GLY A N 1
ATOM 611 C CA . GLY A 1 92 ? -31.256 -21.018 6.037 1.00 29.75 92 GLY A CA 1
ATOM 612 C C . GLY A 1 92 ? -29.771 -20.841 6.144 1.00 31.12 92 GLY A C 1
ATOM 613 O O . GLY A 1 92 ? -28.992 -21.248 5.266 1.00 32.34 92 GLY A O 1
ATOM 614 N N . PHE A 1 93 ? -29.395 -20.188 7.222 1.00 27.58 93 PHE A N 1
ATOM 615 C CA . PHE A 1 93 ? -28.024 -19.882 7.480 1.00 28.19 93 PHE A CA 1
ATOM 616 C C . PHE A 1 93 ? -27.756 -19.711 8.963 1.00 29.37 93 PHE A C 1
ATOM 617 O O . PHE A 1 93 ? -28.671 -19.480 9.744 1.00 27.69 93 PHE A O 1
ATOM 625 N N . ILE A 1 94 ? -26.467 -19.734 9.307 1.00 28.37 94 ILE A N 1
ATOM 626 C CA . ILE A 1 94 ? -25.990 -19.401 10.612 1.00 26.74 94 ILE A CA 1
ATOM 627 C C . ILE A 1 94 ? -25.039 -18.253 10.335 1.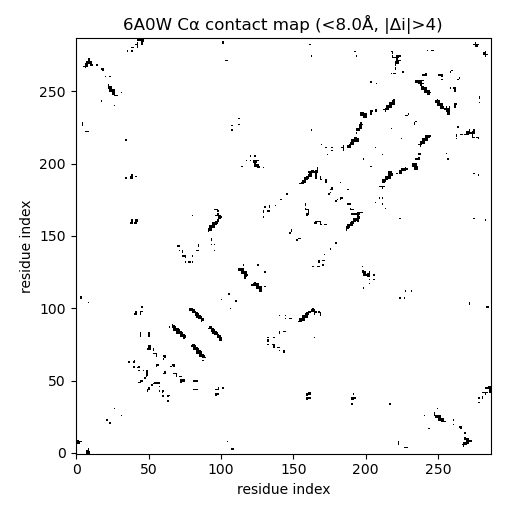00 27.42 94 ILE A C 1
ATOM 628 O O . ILE A 1 94 ? -24.160 -18.362 9.480 1.00 30.79 94 ILE A O 1
ATOM 633 N N . LEU A 1 95 ? -25.105 -17.254 11.193 1.00 28.33 95 LEU A N 1
ATOM 634 C CA . LEU A 1 95 ? -24.340 -16.036 11.075 1.00 28.98 95 LEU A CA 1
ATOM 635 C C . LEU A 1 95 ? -23.899 -15.631 12.477 1.00 31.63 95 LEU A C 1
ATOM 636 O O . LEU A 1 95 ? -24.660 -15.723 13.439 1.00 33.61 95 LEU A O 1
ATOM 641 N N . ARG A 1 96 ? -22.682 -15.117 12.587 1.00 32.79 96 ARG A N 1
ATOM 642 C CA . ARG A 1 96 ? -22.204 -14.613 13.847 1.00 33.02 96 ARG A CA 1
ATOM 643 C C . ARG A 1 96 ? -21.857 -13.125 13.727 1.00 33.53 96 ARG A C 1
ATOM 644 O O . ARG A 1 96 ? -21.193 -12.695 12.761 1.00 36.45 96 ARG A O 1
ATOM 652 N N . SER A 1 97 ? -22.289 -12.376 14.737 1.00 32.20 97 SER A N 1
ATOM 653 C CA . SER A 1 97 ? -21.869 -11.003 14.979 1.00 31.02 97 SER A CA 1
ATOM 654 C C . SER A 1 97 ? -21.084 -10.972 16.287 1.00 34.15 97 SER A C 1
ATOM 655 O O . SER A 1 97 ? -21.654 -11.125 17.382 1.00 33.87 97 SER A O 1
ATOM 658 N N . ASP A 1 98 ? -19.834 -10.580 16.206 1.00 36.71 98 ASP A N 1
ATOM 659 C CA . ASP A 1 98 ? -19.045 -10.424 17.388 1.00 32.65 98 ASP A CA 1
ATOM 660 C C . ASP A 1 98 ? -19.439 -9.143 18.068 1.00 36.66 98 ASP A C 1
ATOM 661 O O . ASP A 1 98 ? -19.512 -9.082 19.252 1.00 37.45 98 ASP A O 1
ATOM 666 N N . ALA A 1 99 ? -19.743 -8.13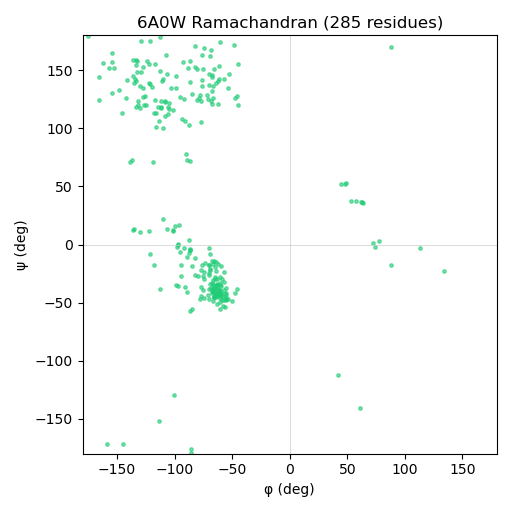3 17.287 1.00 37.13 99 ALA A N 1
ATOM 667 C CA . ALA A 1 99 ? -20.139 -6.819 17.829 1.00 39.13 99 ALA A CA 1
ATOM 668 C C . ALA A 1 99 ? -21.419 -6.950 18.653 1.00 37.82 99 ALA A C 1
ATOM 669 O O . ALA A 1 99 ? -21.494 -6.338 19.691 1.00 41.82 99 ALA A O 1
ATOM 671 N N . GLN A 1 100 ? -22.366 -7.743 18.216 1.00 41.44 100 GLN A N 1
ATOM 672 C CA . GLN A 1 100 ? -23.640 -7.885 18.953 1.00 37.53 100 GLN A CA 1
ATOM 673 C C . GLN A 1 100 ? -23.596 -9.119 19.851 1.00 33.51 100 GLN A C 1
ATOM 674 O O . GLN A 1 100 ? -24.589 -9.366 20.503 1.00 35.07 100 GLN A O 1
ATOM 680 N N . LYS A 1 101 ? -22.489 -9.844 19.864 1.00 37.14 101 LYS A N 1
ATOM 681 C CA . LYS A 1 101 ? -22.333 -11.090 20.657 1.00 34.40 101 LYS A CA 1
ATOM 682 C C . LYS A 1 101 ? -23.543 -11.993 20.404 1.00 33.73 101 LYS A C 1
ATOM 683 O O . LYS A 1 101 ? -24.148 -12.435 21.360 1.00 34.28 101 LYS A O 1
ATOM 689 N N . THR A 1 102 ? -23.850 -12.266 19.155 1.00 33.27 102 THR A N 1
ATOM 690 C CA . THR A 1 102 ? -25.049 -13.052 18.813 1.00 31.80 102 THR A CA 1
ATOM 691 C C . THR A 1 102 ? -24.719 -14.105 17.757 1.00 28.69 102 THR A C 1
ATOM 692 O O . THR A 1 102 ? -23.932 -13.819 16.863 1.00 31.11 102 THR A O 1
ATOM 696 N N . ILE A 1 103 ? -25.264 -15.283 17.919 1.00 28.37 103 ILE A N 1
ATOM 697 C CA . ILE A 1 103 ? -25.202 -16.325 16.869 1.00 31.05 103 ILE A CA 1
ATOM 698 C C . ILE A 1 103 ? -26.609 -16.371 16.278 1.00 32.09 103 ILE A C 1
ATOM 699 O O . ILE A 1 103 ? -27.543 -16.648 17.018 1.00 30.48 103 ILE A O 1
ATOM 704 N N . TYR A 1 104 ? -26.750 -16.084 15.015 1.00 30.06 104 TYR A N 1
ATOM 705 C CA . TYR A 1 104 ? -28.086 -16.066 14.388 1.00 32.52 104 TYR A CA 1
ATOM 706 C C . TYR A 1 104 ? -28.337 -17.371 13.640 1.00 27.66 104 TYR A C 1
ATOM 707 O O . TYR A 1 104 ? -27.469 -17.836 12.949 1.00 27.33 104 TYR A O 1
ATOM 716 N N . VAL A 1 105 ? -29.500 -17.920 13.830 1.00 22.94 105 VAL A N 1
ATOM 717 C CA . VAL A 1 105 ? -29.973 -19.103 13.079 1.00 27.45 105 VAL A CA 1
ATOM 718 C C . VAL A 1 105 ? -31.176 -18.575 12.308 1.00 24.58 105 VAL A C 1
ATOM 719 O O . VAL A 1 105 ? -32.126 -18.217 12.948 1.00 31.49 105 VAL A O 1
ATOM 723 N N . THR A 1 106 ? -31.109 -18.508 11.006 1.00 27.14 106 THR A N 1
ATOM 724 C CA . THR A 1 106 ? -32.205 -17.906 10.211 1.00 27.85 106 THR A CA 1
ATOM 725 C C . THR A 1 106 ? -32.764 -18.904 9.196 1.00 29.77 106 THR A C 1
ATOM 726 O O . THR A 1 106 ? -31.973 -19.572 8.563 1.00 28.07 106 THR A O 1
ATOM 730 N N . PHE A 1 107 ? -34.071 -18.940 9.021 1.00 29.76 107 PHE A N 1
ATOM 731 C CA . PHE A 1 107 ? -34.695 -19.863 8.047 1.00 27.88 107 PHE A CA 1
ATOM 732 C C . PHE A 1 107 ? -35.724 -19.157 7.162 1.00 30.46 107 PHE A C 1
ATOM 733 O O . PHE A 1 107 ? -36.242 -18.106 7.492 1.00 26.28 107 PHE A O 1
ATOM 741 N N . ARG A 1 108 ? -35.853 -19.730 5.755 1.00 27.58 108 ARG A N 1
ATOM 742 C CA . ARG A 1 108 ? -37.142 -19.453 5.093 1.00 29.66 108 ARG A CA 1
ATOM 743 C C . ARG A 1 108 ? -37.707 -20.765 4.560 1.00 31.41 108 ARG A C 1
ATOM 744 O O . ARG A 1 108 ? -36.933 -21.663 4.272 1.00 29.68 108 ARG A O 1
ATOM 752 N N . GLY A 1 109 ? -38.844 -20.635 4.068 1.00 26.93 109 GLY A N 1
ATOM 753 C CA . GLY A 1 109 ? -39.472 -21.661 3.231 1.00 28.45 109 GLY A CA 1
ATOM 754 C C . GLY A 1 109 ? -39.606 -21.112 1.825 1.00 27.93 109 GLY A C 1
ATOM 755 O O . GLY A 1 109 ? -38.837 -20.247 1.462 1.00 26.73 109 GLY A O 1
ATOM 756 N N . THR A 1 110 ? -40.575 -21.564 1.087 1.00 30.85 110 THR A N 1
ATOM 757 C CA . THR A 1 110 ? -40.765 -21.105 -0.302 1.00 32.37 110 THR A CA 1
ATOM 758 C C . THR A 1 110 ? -41.186 -19.636 -0.354 1.00 38.01 110 THR A C 1
ATOM 759 O O . THR A 1 110 ? -41.935 -19.215 0.496 1.00 34.14 110 THR A O 1
ATOM 763 N N . ASN A 1 111 ? -40.708 -18.932 -1.352 1.00 31.61 111 ASN A N 1
ATOM 764 C CA . ASN A 1 111 ? -41.103 -17.554 -1.638 1.00 29.54 111 ASN A CA 1
ATOM 765 C C . ASN A 1 111 ? -42.335 -17.545 -2.526 1.00 32.29 111 ASN A C 1
ATOM 766 O O . ASN A 1 111 ? -42.777 -16.484 -2.925 1.00 37.55 111 ASN A O 1
ATOM 771 N N . SER A 1 112 ? -42.890 -18.721 -2.829 1.00 29.88 112 SER A N 1
ATOM 772 C CA . SER A 1 112 ? -44.174 -18.772 -3.513 1.00 35.20 112 SER A CA 1
ATOM 773 C C . SER A 1 112 ? -45.355 -18.707 -2.530 1.00 35.29 112 SER A C 1
ATOM 774 O O . SER A 1 112 ? -46.072 -19.675 -2.349 1.00 31.69 112 SER A O 1
ATOM 777 N N . PHE A 1 113 ? -45.579 -17.534 -1.937 1.00 32.43 113 PHE A N 1
ATOM 778 C CA . PHE A 1 113 ? -46.390 -17.429 -0.732 1.00 31.53 113 PHE A CA 1
ATOM 779 C C . PHE A 1 113 ? -47.843 -17.785 -0.978 1.00 32.11 113 PHE A C 1
ATOM 780 O O . PHE A 1 113 ? -48.474 -18.524 -0.216 1.00 30.66 113 PHE A O 1
ATOM 788 N N . ARG A 1 114 ? -48.396 -17.256 -2.060 1.00 38.86 114 ARG A N 1
ATOM 789 C CA . ARG A 1 114 ? -49.817 -17.425 -2.280 1.00 35.62 114 ARG A CA 1
ATOM 790 C C . ARG A 1 114 ? -50.160 -18.877 -2.544 1.00 36.78 114 ARG A C 1
ATOM 791 O O . ARG A 1 114 ? -51.097 -19.434 -1.950 1.00 35.78 114 ARG A O 1
ATOM 799 N N . SER A 1 115 ? -49.440 -19.532 -3.439 1.00 35.27 115 SER A N 1
ATOM 800 C CA . SER A 1 115 ? -49.698 -20.974 -3.575 1.00 29.69 115 SER A CA 1
ATOM 801 C C . SER A 1 115 ? -49.420 -21.724 -2.274 1.00 29.21 115 SER A C 1
ATOM 802 O O . SER A 1 115 ? -50.087 -22.695 -1.956 1.00 35.93 115 SER A O 1
ATOM 805 N N . ALA A 1 116 ? -48.345 -21.410 -1.574 1.00 30.45 116 ALA A N 1
ATOM 806 C CA . ALA A 1 116 ? -48.039 -22.136 -0.335 1.00 30.21 116 ALA A CA 1
ATOM 807 C C . ALA A 1 116 ? -49.218 -22.090 0.658 1.00 34.95 116 ALA A C 1
ATOM 808 O O . ALA A 1 116 ? -49.553 -23.082 1.281 1.00 35.27 116 ALA A O 1
ATOM 810 N N . ILE A 1 117 ? -49.903 -20.962 0.719 1.00 31.88 117 ILE A N 1
ATOM 811 C CA . ILE A 1 117 ? -51.045 -20.828 1.617 1.00 34.79 117 ILE A CA 1
ATOM 812 C C . ILE A 1 117 ? -52.270 -21.515 1.056 1.00 33.32 117 ILE A C 1
ATOM 813 O O . ILE A 1 117 ? -52.988 -22.220 1.786 1.00 37.37 117 ILE A O 1
ATOM 818 N N . THR A 1 118 ? -52.557 -21.270 -0.228 1.00 39.31 118 THR A N 1
ATOM 819 C CA . THR A 1 118 ? -53.731 -21.890 -0.859 1.00 37.15 118 THR A CA 1
ATOM 820 C C . THR A 1 118 ? -53.610 -23.420 -0.908 1.00 35.17 118 THR A C 1
ATOM 821 O O . THR A 1 118 ? -54.570 -24.092 -0.665 1.00 35.49 118 THR A O 1
ATOM 825 N N . ASP A 1 119 ? -52.417 -23.982 -1.069 1.00 33.41 119 ASP A N 1
ATOM 826 C CA . ASP A 1 119 ? -52.286 -25.445 -1.177 1.00 35.71 119 ASP A CA 1
ATOM 827 C C . ASP A 1 119 ? -52.051 -26.125 0.149 1.00 35.10 119 ASP A C 1
ATOM 828 O O . ASP A 1 119 ? -51.780 -27.324 0.183 1.00 36.74 119 ASP A O 1
ATOM 833 N N . MET A 1 120 ? -51.938 -25.345 1.226 1.00 37.14 120 MET A N 1
ATOM 834 C CA . MET A 1 120 ? -51.365 -25.875 2.468 1.00 37.75 120 MET A CA 1
ATOM 835 C C . MET A 1 120 ? -52.292 -27.013 2.894 1.00 33.17 120 MET A C 1
ATOM 836 O O . MET A 1 120 ? -53.490 -26.833 2.837 1.00 33.02 120 MET A O 1
ATOM 841 N N . VAL A 1 121 ? -51.751 -28.093 3.436 1.00 34.52 121 VAL A N 1
ATOM 842 C CA . VAL A 1 121 ? -52.575 -29.114 4.083 1.00 40.48 121 VAL A CA 1
ATOM 843 C C . VAL A 1 121 ? -52.313 -29.140 5.599 1.00 37.28 121 VAL A C 1
ATOM 844 O O . VAL A 1 121 ? -51.180 -28.984 6.060 1.00 42.66 121 VAL A O 1
ATOM 848 N N . PHE A 1 122 ? -53.342 -29.491 6.345 1.00 39.48 122 PHE A N 1
ATOM 849 C CA . PHE A 1 122 ? -53.381 -29.253 7.788 1.00 44.63 122 PHE A CA 1
ATOM 850 C C . PHE A 1 122 ? -52.990 -30.456 8.624 1.00 46.21 122 PHE A C 1
ATOM 851 O O . PHE A 1 122 ? -52.834 -30.340 9.833 1.00 44.49 122 PHE A O 1
ATOM 859 N N . THR A 1 123 ? -52.703 -31.574 7.972 1.00 44.25 123 THR A N 1
ATOM 860 C CA . THR A 1 123 ? -52.389 -32.814 8.662 1.00 36.03 123 THR A CA 1
ATOM 861 C C . THR A 1 123 ? -51.260 -32.665 9.691 1.00 40.90 123 THR A C 1
ATOM 862 O O . THR A 1 123 ? -50.182 -32.165 9.388 1.00 34.65 123 THR A O 1
ATOM 866 N N . PHE A 1 124 ? -51.490 -33.244 10.861 1.00 36.91 124 PHE A N 1
ATOM 867 C CA . PHE A 1 124 ? -50.524 -33.323 11.936 1.00 35.16 124 PHE A CA 1
ATOM 868 C C . PHE A 1 124 ? -49.655 -34.550 11.826 1.00 38.07 124 PHE A C 1
ATOM 869 O O . PHE A 1 124 ? -50.087 -35.552 11.302 1.00 45.58 124 PHE A O 1
ATOM 877 N N . THR A 1 125 ? -48.441 -34.460 12.340 1.00 36.58 125 THR A N 1
ATOM 878 C CA . THR A 1 125 ? -47.629 -35.589 12.742 1.00 41.53 125 THR A CA 1
ATOM 879 C C . THR A 1 125 ? -47.430 -35.427 14.249 1.00 47.67 125 THR A C 1
ATOM 880 O O . THR A 1 125 ? -47.426 -34.303 14.732 1.00 38.94 125 THR A O 1
ATOM 884 N N . ASP A 1 126 ? -47.169 -36.523 14.966 1.00 42.11 126 ASP A N 1
ATOM 885 C CA . ASP A 1 126 ? -46.814 -36.456 16.372 1.00 41.67 126 ASP A CA 1
ATOM 886 C C . ASP A 1 126 ? -45.509 -35.726 16.563 1.00 41.76 126 ASP A C 1
ATOM 887 O O . ASP A 1 126 ? -44.566 -35.941 15.815 1.00 39.35 126 ASP A O 1
ATOM 892 N N . TYR A 1 127 ? -45.464 -34.888 17.598 1.00 39.34 127 TYR A N 1
ATOM 893 C CA . TYR A 1 127 ? -44.248 -34.250 18.013 1.00 34.82 127 TYR A CA 1
ATOM 894 C C . TYR A 1 127 ? -43.553 -35.117 19.050 1.00 37.11 127 TYR A C 1
ATOM 895 O O . TYR A 1 127 ? -43.918 -35.165 20.234 1.00 43.87 127 TYR A O 1
ATOM 904 N N . SER A 1 128 ? -42.482 -35.768 18.635 1.00 46.81 128 SER A N 1
ATOM 905 C CA . SER A 1 128 ? -41.999 -36.912 19.412 1.00 50.14 128 SER A CA 1
ATOM 906 C C . SER A 1 128 ? -41.391 -36.517 20.772 1.00 47.37 128 SER A C 1
ATOM 907 O O . SER A 1 128 ? -41.644 -37.188 21.760 1.00 47.65 128 SER A O 1
ATOM 910 N N . PRO A 1 129 ? -40.864 -35.286 20.902 1.00 47.26 129 PRO A N 1
ATOM 911 C CA . PRO A 1 129 ? -40.352 -34.921 22.227 1.00 37.20 129 PRO A CA 1
ATOM 912 C C . PRO A 1 129 ? -41.403 -34.764 23.321 1.00 36.36 129 PRO A C 1
ATOM 913 O O . PRO A 1 129 ? -41.040 -34.666 24.498 1.00 41.37 129 PRO A O 1
ATOM 917 N N . VAL A 1 130 ? -42.677 -34.676 22.960 1.00 36.97 130 VAL A N 1
ATOM 918 C CA . VAL A 1 130 ? -43.715 -34.355 23.918 1.00 34.80 130 VAL A CA 1
ATOM 919 C C . VAL A 1 130 ? -45.003 -35.084 23.578 1.00 36.31 130 VAL A C 1
ATOM 920 O O . VAL A 1 130 ? -45.730 -34.723 22.650 1.00 37.01 130 VAL A O 1
ATOM 924 N N . LYS A 1 131 ? -45.385 -36.015 24.454 1.00 40.78 131 LYS A N 1
ATOM 925 C CA . LYS A 1 131 ? -46.499 -36.898 24.169 1.00 37.56 131 LYS A CA 1
ATOM 926 C C . LYS A 1 131 ? -47.762 -36.081 24.128 1.00 37.02 131 LYS A C 1
ATOM 927 O O . LYS A 1 131 ? -48.014 -35.268 25.011 1.00 39.30 131 LYS A O 1
ATOM 933 N N . GLY A 1 132 ? -48.605 -36.350 23.145 1.00 37.10 132 GLY A N 1
ATOM 934 C CA . GLY A 1 132 ? -49.840 -35.598 22.950 1.00 34.93 132 GLY A CA 1
ATOM 935 C C . GLY A 1 132 ? -49.669 -34.351 22.069 1.00 36.11 132 GLY A C 1
ATOM 936 O O . GLY A 1 132 ? -50.652 -33.783 21.612 1.00 36.53 132 GLY A O 1
ATOM 937 N N . ALA A 1 133 ? -48.429 -33.890 21.895 1.00 36.44 133 ALA A N 1
ATOM 938 C CA . ALA A 1 133 ? -48.175 -32.661 21.110 1.00 41.41 133 ALA A CA 1
ATOM 939 C C . ALA A 1 133 ? -48.055 -33.046 19.656 1.00 34.91 133 ALA A C 1
ATOM 940 O O . ALA A 1 133 ? -47.576 -34.132 19.358 1.00 35.98 133 ALA A O 1
ATOM 942 N N . LYS A 1 134 ? -48.623 -32.223 18.782 1.00 34.67 134 LYS A N 1
ATOM 943 C CA . LYS A 1 134 ? -48.618 -32.484 17.344 1.00 41.01 134 LYS A CA 1
ATOM 944 C C . LYS A 1 134 ? -48.243 -31.192 16.613 1.00 42.87 134 LYS A C 1
ATOM 945 O O . LYS A 1 134 ? -48.594 -30.093 17.070 1.00 40.18 134 LYS A O 1
ATOM 951 N N . VAL A 1 135 ? -47.467 -31.339 15.544 1.00 37.50 135 VAL A N 1
ATOM 952 C CA . VAL A 1 135 ? -47.085 -30.239 14.663 1.00 35.92 135 VAL A CA 1
ATOM 953 C C . VAL A 1 135 ? -47.387 -30.566 13.206 1.00 39.25 135 VAL A C 1
ATOM 954 O O . VAL A 1 135 ? -47.584 -31.731 12.821 1.00 33.16 135 VAL A O 1
ATOM 958 N N . HIS A 1 136 ? -47.609 -29.514 12.444 1.00 29.21 136 HIS A N 1
ATOM 959 C CA . HIS A 1 136 ? -47.905 -29.611 11.018 1.00 35.16 136 HIS A CA 1
ATOM 960 C C . HIS A 1 136 ? -46.916 -30.544 10.342 1.00 32.66 136 HIS A C 1
ATOM 961 O O . HIS A 1 136 ? -45.711 -30.411 10.556 1.00 30.33 136 HIS A O 1
ATOM 968 N N . ALA A 1 137 ? -47.413 -31.553 9.625 1.00 34.83 137 ALA A N 1
ATOM 969 C CA . ALA A 1 137 ? -46.522 -32.625 9.129 1.00 33.73 137 ALA A CA 1
ATOM 970 C C . ALA A 1 137 ? -45.461 -32.116 8.154 1.00 29.62 137 ALA A C 1
ATOM 971 O O . ALA A 1 137 ? -44.274 -32.492 8.216 1.00 33.27 137 ALA A O 1
ATOM 973 N N . GLY A 1 138 ? -45.892 -31.210 7.292 1.00 30.52 138 GLY A N 1
ATOM 974 C CA . GLY A 1 138 ? -44.986 -30.533 6.362 1.00 33.73 138 GLY A CA 1
ATOM 975 C C . GLY A 1 138 ? -43.877 -29.791 7.067 1.00 34.20 138 GLY A C 1
ATOM 976 O O . GLY A 1 138 ? -42.701 -29.981 6.757 1.00 28.72 138 GLY A O 1
ATOM 977 N N . PHE A 1 139 ? -44.223 -28.925 8.025 1.00 31.33 139 PHE A N 1
ATOM 978 C CA . PHE A 1 139 ? -43.163 -28.142 8.636 1.00 27.14 139 PHE A CA 1
ATOM 979 C C . PHE A 1 139 ? -42.138 -29.079 9.284 1.00 26.15 139 PHE A C 1
ATOM 980 O O . PHE A 1 139 ? -40.931 -28.822 9.293 1.00 28.23 139 PHE A O 1
ATOM 988 N N . LEU A 1 140 ? -42.629 -30.088 9.989 1.00 29.86 140 LEU A N 1
ATOM 989 C CA . LEU A 1 140 ? -41.750 -30.996 10.710 1.00 29.67 140 LEU A CA 1
ATOM 990 C C . LEU A 1 140 ? -40.859 -31.836 9.786 1.00 29.95 140 LEU A C 1
ATOM 991 O O . LEU A 1 140 ? -39.681 -32.035 10.091 1.00 35.22 140 LEU A O 1
ATOM 996 N N . SER A 1 141 ? -41.373 -32.284 8.640 1.00 35.08 141 SER A N 1
ATOM 997 C CA . SER A 1 141 ? -40.489 -32.949 7.643 1.00 39.72 141 SER A CA 1
ATOM 998 C C . SER A 1 141 ? -39.380 -32.055 7.144 1.00 33.60 141 SER A C 1
ATOM 999 O O . SER A 1 141 ? -38.222 -32.467 7.091 1.00 34.76 141 SER A O 1
ATOM 1002 N N . SER A 1 142 ? -39.709 -30.794 6.883 1.00 32.18 142 SER A N 1
ATOM 1003 C CA . SER A 1 142 ? -38.685 -29.853 6.452 1.00 32.31 142 SER A CA 1
ATOM 1004 C C . SER A 1 142 ? -37.640 -29.657 7.539 1.00 34.91 142 SER A C 1
ATOM 1005 O O . SER A 1 142 ? -36.424 -29.682 7.272 1.00 34.25 142 SER A O 1
ATOM 1008 N N . TYR A 1 143 ? -38.111 -29.538 8.781 1.00 32.53 143 TYR A N 1
ATOM 1009 C CA . TYR A 1 143 ? -37.198 -29.375 9.882 1.00 32.70 143 TYR A CA 1
ATOM 1010 C C . TYR A 1 143 ? -36.241 -30.564 9.941 1.00 33.21 143 TYR A C 1
ATOM 1011 O O . TYR A 1 143 ? -35.026 -30.386 10.152 1.00 33.83 143 TYR A O 1
ATOM 1020 N N . ASN A 1 144 ? -36.792 -31.770 9.855 1.00 35.11 144 ASN A N 1
ATOM 1021 C CA . ASN A 1 144 ? -35.949 -32.970 10.001 1.00 38.44 144 ASN A CA 1
ATOM 1022 C C . ASN A 1 144 ? -34.906 -33.118 8.878 1.00 37.33 144 ASN A C 1
ATOM 1023 O O . ASN A 1 144 ? -33.843 -33.693 9.110 1.00 42.80 144 ASN A O 1
ATOM 1028 N N . GLN A 1 145 ? -35.111 -32.453 7.743 1.00 37.27 145 GLN A N 1
ATOM 1029 C CA . GLN A 1 145 ? -34.051 -32.322 6.730 1.00 37.98 145 GLN A CA 1
ATOM 1030 C C . GLN A 1 145 ? -32.974 -31.334 7.126 1.00 45.05 145 GLN A C 1
ATOM 1031 O O . GLN A 1 145 ? -31.781 -31.635 7.041 1.00 49.72 145 GLN A O 1
ATOM 1037 N N . VAL A 1 146 ? -33.360 -30.163 7.614 1.00 34.58 146 VAL A N 1
ATOM 1038 C CA . VAL A 1 146 ? -32.350 -29.114 7.804 1.00 30.63 146 VAL A CA 1
ATOM 1039 C C . VAL A 1 146 ? -31.607 -29.212 9.131 1.00 34.95 146 VAL A C 1
ATOM 1040 O O . VAL A 1 146 ? -30.482 -28.658 9.260 1.00 33.24 146 VAL A O 1
ATOM 1044 N N . VAL A 1 147 ? -32.188 -29.955 10.091 1.00 31.22 147 VAL A N 1
ATOM 1045 C CA . VAL A 1 147 ? -31.546 -30.068 11.421 1.00 34.96 147 VAL A CA 1
ATOM 1046 C C . VAL A 1 147 ? -30.113 -30.618 11.329 1.00 36.19 147 VAL A C 1
ATOM 1047 O O . VAL A 1 147 ? -29.212 -30.142 12.010 1.00 35.86 147 VAL A O 1
ATOM 1051 N N . LYS A 1 148 ? -29.862 -31.492 10.359 1.00 34.55 148 LYS A N 1
ATOM 1052 C CA . LYS A 1 148 ? -28.537 -32.096 10.192 1.00 37.59 148 LYS A CA 1
ATOM 1053 C C . LYS A 1 148 ? -27.557 -31.044 9.762 1.00 44.22 148 LYS A C 1
ATOM 1054 O O . LYS A 1 148 ? -26.369 -31.151 10.040 1.00 36.46 148 LYS A O 1
ATOM 1060 N N . ASP A 1 149 ? -28.030 -30.068 8.991 1.00 37.68 149 ASP A N 1
ATOM 1061 C CA . ASP A 1 149 ? -27.141 -29.044 8.459 1.00 34.59 149 ASP A CA 1
ATOM 1062 C C . ASP A 1 149 ? -26.786 -28.024 9.535 1.00 34.16 149 ASP A C 1
ATOM 1063 O O . ASP A 1 149 ? -25.690 -27.474 9.528 1.00 42.08 149 ASP A O 1
ATOM 1068 N N . TYR A 1 150 ? -27.763 -27.575 10.321 1.00 33.52 150 TYR A N 1
ATOM 1069 C CA . TYR A 1 150 ? -27.477 -26.404 11.176 1.00 28.98 150 TYR A CA 1
ATOM 1070 C C . TYR A 1 150 ? -27.071 -26.707 12.632 1.00 25.09 150 TYR A C 1
ATOM 1071 O O . TYR A 1 150 ? -26.347 -25.920 13.221 1.00 31.77 150 TYR A O 1
ATOM 1080 N N . PHE A 1 151 ? -27.656 -27.743 13.231 1.00 28.13 151 PHE A N 1
ATOM 1081 C CA . PHE A 1 151 ? -27.489 -28.022 14.648 1.00 29.35 151 PHE A CA 1
ATOM 1082 C C . PHE A 1 151 ? -26.026 -28.149 15.074 1.00 34.56 151 PHE A C 1
ATOM 1083 O O . PHE A 1 151 ? -25.609 -27.460 16.015 1.00 31.32 151 PHE A O 1
ATOM 1091 N N . PRO A 1 152 ? -25.201 -28.922 14.323 1.00 35.66 152 PRO A N 1
ATOM 1092 C CA . PRO A 1 152 ? -23.780 -29.068 14.749 1.00 33.56 152 PRO A CA 1
ATOM 1093 C C . PRO A 1 152 ? -23.053 -27.756 14.711 1.00 32.10 152 PRO A C 1
ATOM 1094 O O . PRO A 1 152 ? -22.164 -27.516 15.512 1.00 37.78 152 PRO A O 1
ATOM 1098 N N . VAL A 1 153 ? -23.404 -26.927 13.733 1.00 31.17 153 VAL A N 1
ATOM 1099 C CA . VAL A 1 153 ? -22.766 -25.634 13.564 1.00 30.94 153 VAL A CA 1
ATOM 1100 C C . VAL A 1 153 ? -23.120 -24.682 14.706 1.00 31.78 153 VAL A C 1
ATOM 1101 O O . VAL A 1 153 ? -22.240 -23.985 15.198 1.00 29.74 153 VAL A O 1
ATOM 1105 N N . VAL A 1 154 ? -24.356 -24.718 15.211 1.00 29.69 154 VAL A N 1
ATOM 1106 C CA . VAL A 1 154 ? -24.679 -23.828 16.370 1.00 30.63 154 VAL A CA 1
ATOM 1107 C C . VAL A 1 154 ? -23.888 -24.271 17.636 1.00 31.23 154 VAL A C 1
ATOM 1108 O O . VAL A 1 154 ? -23.266 -23.449 18.359 1.00 30.07 154 VAL A O 1
ATOM 1112 N N . GLN A 1 155 ? -23.816 -25.596 17.819 1.00 34.10 155 GLN A N 1
ATOM 1113 C CA . GLN A 1 155 ? -22.985 -26.201 18.891 1.00 32.83 155 GLN A CA 1
ATOM 1114 C C . GLN A 1 155 ? -21.546 -25.767 18.818 1.00 26.93 155 GLN A C 1
ATOM 1115 O O . GLN A 1 155 ? -20.952 -25.324 19.809 1.00 33.93 155 GLN A O 1
ATOM 1121 N N . ASP A 1 156 ? -21.036 -25.721 17.596 1.00 28.00 156 ASP A N 1
ATOM 1122 C CA . ASP A 1 156 ? -19.635 -25.382 17.378 1.00 28.58 156 ASP A CA 1
ATOM 1123 C C . ASP A 1 156 ? -19.307 -23.912 17.652 1.00 34.75 156 ASP A C 1
ATOM 1124 O O . ASP A 1 156 ? -18.258 -23.559 18.202 1.00 31.84 156 ASP A O 1
ATOM 1129 N N . GLN A 1 157 ? -20.188 -23.030 17.186 1.00 31.77 157 GLN A N 1
ATOM 1130 C CA . GLN A 1 157 ? -20.039 -21.602 17.438 1.00 30.12 157 GLN A CA 1
ATOM 1131 C C . GLN A 1 157 ? -20.204 -21.241 18.927 1.00 28.74 157 GLN A C 1
ATOM 1132 O O . GLN A 1 157 ? -19.505 -20.381 19.457 1.00 30.17 157 GLN A O 1
ATOM 1138 N N . LEU A 1 158 ? -21.163 -21.881 19.577 1.00 31.09 158 LEU A N 1
ATOM 1139 C CA . LEU A 1 158 ? -21.403 -21.635 20.969 1.00 31.48 158 LEU A CA 1
ATOM 1140 C C . LEU A 1 158 ? -20.225 -22.134 21.818 1.00 36.63 158 LEU A C 1
ATOM 1141 O O . LEU A 1 158 ? -19.730 -21.386 22.682 1.00 36.93 158 LEU A O 1
ATOM 1146 N N . THR A 1 159 ? -19.656 -23.289 21.465 1.00 34.25 159 THR A N 1
ATOM 1147 C CA . THR A 1 159 ? -18.371 -23.701 22.073 1.00 36.49 159 THR A CA 1
ATOM 1148 C C . THR A 1 159 ? -17.276 -22.661 21.913 1.00 34.84 159 THR A C 1
ATOM 1149 O O . THR A 1 159 ? -16.600 -22.287 22.896 1.00 40.59 159 THR A O 1
ATOM 1153 N N . ALA A 1 160 ? -17.171 -22.089 20.719 1.00 33.21 160 ALA A N 1
ATOM 1154 C CA . ALA A 1 160 ? -16.140 -21.098 20.483 1.00 35.36 160 ALA A CA 1
ATOM 1155 C C . ALA A 1 160 ? -16.450 -19.709 21.078 1.00 36.79 160 ALA A C 1
ATOM 1156 O O . ALA A 1 160 ? -15.544 -18.885 21.289 1.00 31.81 160 ALA A O 1
ATOM 1158 N N . TYR A 1 161 ? -17.731 -19.444 21.315 1.00 33.60 161 TYR A N 1
ATOM 1159 C CA . TYR A 1 161 ? -18.182 -18.118 21.772 1.00 36.82 161 TYR A CA 1
ATOM 1160 C C . TYR A 1 161 ? -19.245 -18.289 22.837 1.00 34.81 161 TYR A C 1
ATOM 1161 O O . TYR A 1 161 ? -20.438 -18.089 22.562 1.00 38.77 161 TYR A O 1
ATOM 1170 N N . PRO A 1 162 ? -18.841 -18.740 24.036 1.00 38.66 162 PRO A N 1
ATOM 1171 C CA . PRO A 1 162 ? -19.860 -19.368 24.874 1.00 33.97 162 PRO A CA 1
ATOM 1172 C C . PRO A 1 162 ? -20.692 -18.366 25.627 1.00 32.34 162 PRO A C 1
ATOM 1173 O O . PRO A 1 162 ? -21.732 -18.726 26.185 1.00 36.22 162 PRO A O 1
ATOM 1177 N N . ASP A 1 163 ? -20.237 -17.123 25.612 1.00 29.69 163 ASP A N 1
ATOM 1178 C CA . ASP A 1 163 ? -20.960 -15.994 26.190 1.00 41.85 163 ASP A CA 1
ATOM 1179 C C . ASP A 1 163 ? -21.966 -15.359 25.210 1.00 47.76 163 ASP A C 1
ATOM 1180 O O . ASP A 1 163 ? -22.662 -14.415 25.578 1.00 39.11 163 ASP A O 1
ATOM 1185 N N . TYR A 1 164 ? -22.036 -15.815 23.966 1.00 41.64 164 TYR A N 1
ATOM 1186 C CA . TYR A 1 164 ? -22.931 -15.156 22.995 1.00 37.09 164 TYR A CA 1
ATOM 1187 C C . TYR A 1 164 ? -24.367 -15.663 23.152 1.00 34.97 164 TYR A C 1
ATOM 1188 O O . TYR A 1 164 ? -24.604 -16.802 23.548 1.00 38.97 164 TYR A O 1
ATOM 1197 N N . LYS A 1 165 ? -25.354 -14.850 22.791 1.00 37.46 165 LYS A N 1
ATOM 1198 C CA . LYS A 1 165 ? -26.714 -15.366 22.769 1.00 34.45 165 LYS A CA 1
ATOM 1199 C C . LYS A 1 165 ? -27.067 -15.900 21.388 1.00 31.35 165 LYS A C 1
ATOM 1200 O O . LYS A 1 165 ? -26.488 -15.495 20.405 1.00 35.27 165 LYS A O 1
ATOM 1206 N N . VAL A 1 166 ? -28.037 -16.796 21.342 1.00 29.90 166 VAL A N 1
ATOM 1207 C CA . VAL A 1 166 ? -28.530 -17.351 20.113 1.00 29.64 166 VAL A CA 1
ATOM 1208 C C . VAL A 1 166 ? -29.930 -16.810 19.820 1.00 36.73 166 VAL A C 1
ATOM 1209 O O . VAL A 1 166 ? -30.854 -16.918 20.649 1.00 29.78 166 VAL A O 1
ATOM 1213 N N . ILE A 1 167 ? -30.068 -16.206 18.635 1.00 35.92 167 ILE A N 1
ATOM 1214 C CA . ILE A 1 167 ? -31.326 -15.671 18.150 1.00 28.19 167 ILE A CA 1
ATOM 1215 C C . ILE A 1 167 ? -31.766 -16.524 16.971 1.00 28.25 167 ILE A C 1
ATOM 1216 O O . ILE A 1 167 ? -31.026 -16.685 16.006 1.00 30.69 167 ILE A O 1
ATOM 1221 N N . VAL A 1 168 ? -32.959 -17.100 17.038 1.00 26.06 168 VAL A N 1
ATOM 1222 C CA . VAL A 1 168 ? -33.461 -17.872 15.921 1.00 27.45 168 VAL A CA 1
ATOM 1223 C C . VAL A 1 168 ? -34.597 -17.063 15.267 1.00 31.73 168 VAL A C 1
ATOM 1224 O O . VAL A 1 168 ? -35.540 -16.690 15.957 1.00 28.99 168 VAL A O 1
ATOM 1228 N N . THR A 1 169 ? -34.487 -16.764 13.972 1.00 29.39 1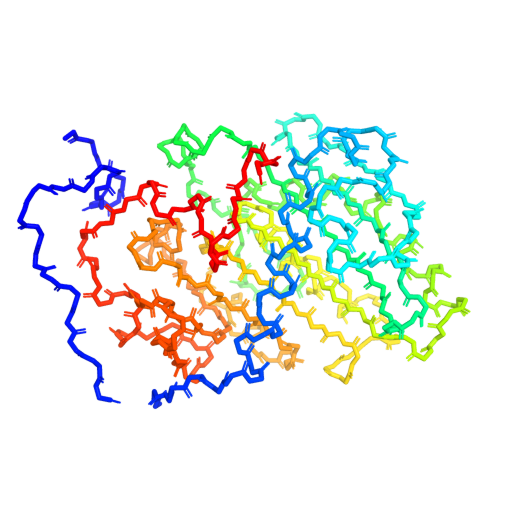69 THR A N 1
ATOM 1229 C CA . THR A 1 169 ? -35.457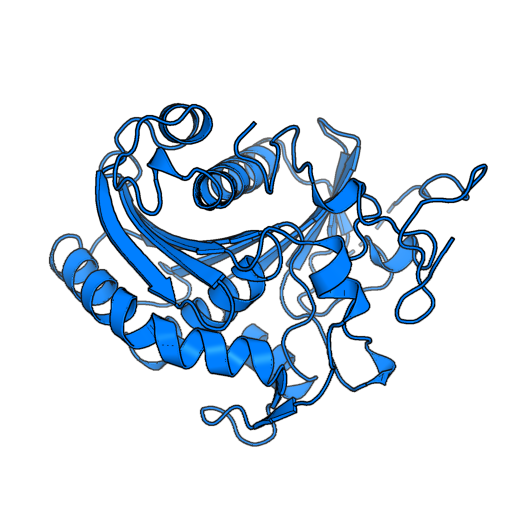 -15.871 13.327 1.00 32.38 169 THR A CA 1
ATOM 1230 C C . THR A 1 169 ? -35.915 -16.379 11.960 1.00 30.35 169 THR A C 1
ATOM 1231 O O . THR A 1 169 ? -35.209 -17.132 11.299 1.00 27.51 169 THR A O 1
ATOM 1235 N N . GLY A 1 170 ? -37.181 -16.133 11.637 1.00 27.38 170 GLY A N 1
ATOM 1236 C CA . GLY A 1 170 ? -37.697 -16.415 10.315 1.00 27.63 170 GLY A CA 1
ATOM 1237 C C . GLY A 1 170 ? -38.989 -15.689 10.019 1.00 25.05 170 GLY A C 1
ATOM 1238 O O . GLY A 1 170 ? -39.747 -15.370 10.947 1.00 26.31 170 GLY A O 1
ATOM 1239 N N . HIS A 1 171 ? -39.233 -15.500 8.721 1.00 27.11 171 HIS A N 1
ATOM 1240 C CA . HIS A 1 171 ? -40.494 -14.990 8.163 1.00 26.82 171 HIS A CA 1
ATOM 1241 C C . HIS A 1 171 ? -41.301 -16.168 7.679 1.00 27.38 171 HIS A C 1
ATOM 1242 O O . HIS A 1 171 ? -40.733 -17.161 7.204 1.00 29.35 171 HIS A O 1
ATOM 1249 N N . SER A 1 172 ? -42.619 -16.099 7.811 1.00 28.94 172 SER A N 1
ATOM 1250 C CA . SER A 1 172 ? -43.469 -17.007 7.059 1.00 27.99 172 SER A CA 1
ATOM 1251 C C . SER A 1 172 ? -43.148 -18.461 7.451 1.00 30.21 172 SER A C 1
ATOM 1252 O O . SER A 1 172 ? -42.970 -18.745 8.636 1.00 27.80 172 SER A O 1
ATOM 1255 N N . LEU A 1 173 ? -43.135 -19.391 6.497 1.00 32.56 173 LEU A N 1
ATOM 1256 C CA . LEU A 1 173 ? -42.832 -20.806 6.825 1.00 28.17 173 LEU A CA 1
ATOM 1257 C C . LEU A 1 173 ? -41.478 -20.900 7.491 1.00 27.07 173 LEU A C 1
ATOM 1258 O O . LEU A 1 173 ? -41.216 -21.805 8.271 1.00 29.46 173 LEU A O 1
ATOM 1263 N N . GLY A 1 174 ? -40.627 -19.921 7.253 1.00 24.43 174 GLY A N 1
ATOM 1264 C CA . GLY A 1 174 ? -39.347 -19.875 7.941 1.00 27.07 174 GLY A CA 1
ATOM 1265 C C . GLY A 1 174 ? -39.488 -19.663 9.438 1.00 31.97 174 GLY A C 1
ATOM 1266 O O . GLY A 1 174 ? -38.605 -20.050 10.230 1.00 21.97 174 GLY A O 1
ATOM 1267 N N . GLY A 1 175 ? -40.575 -18.993 9.811 1.00 25.92 175 GLY A N 1
ATOM 1268 C CA . GLY A 1 175 ? -40.878 -18.766 11.226 1.00 29.33 175 GLY A CA 1
ATOM 1269 C C . GLY A 1 175 ? -41.254 -20.080 11.897 1.00 29.17 175 GLY A C 1
ATOM 1270 O O . GLY A 1 175 ? -40.832 -20.324 13.012 1.00 30.02 175 GLY A O 1
ATOM 1271 N N . ALA A 1 176 ? -41.918 -20.973 11.159 1.00 31.04 176 ALA A N 1
ATOM 1272 C CA . ALA A 1 176 ? -42.207 -22.288 11.666 1.00 28.15 176 ALA A CA 1
ATOM 1273 C C . ALA A 1 176 ? -40.938 -23.055 11.946 1.00 29.60 176 ALA A C 1
ATOM 1274 O O . ALA A 1 176 ? -40.827 -23.652 13.016 1.00 29.85 176 ALA A O 1
ATOM 1276 N N . GLN A 1 177 ? -39.967 -23.003 11.033 1.00 29.00 177 GLN A N 1
ATOM 1277 C CA . GLN A 1 177 ? -38.666 -23.614 11.265 1.00 24.77 177 GLN A CA 1
ATOM 1278 C C . GLN A 1 177 ? -37.945 -23.006 12.461 1.00 31.93 177 GLN A C 1
ATOM 1279 O O . GLN A 1 177 ? -37.297 -23.702 13.266 1.00 26.76 177 GLN A O 1
ATOM 1285 N N . ALA A 1 178 ? -38.063 -21.685 12.602 1.00 29.81 178 ALA A N 1
ATOM 1286 C CA . ALA A 1 178 ? -37.436 -20.994 13.727 1.00 25.84 178 ALA A CA 1
ATOM 1287 C C . ALA A 1 178 ? -37.911 -21.557 15.072 1.00 25.49 178 ALA A C 1
ATOM 1288 O O . ALA A 1 178 ? -37.098 -21.815 15.958 1.00 27.12 178 ALA A O 1
ATOM 1290 N N . LEU A 1 179 ? -39.224 -21.715 15.213 1.00 23.24 179 LEU A N 1
ATOM 1291 C CA . LEU A 1 179 ? -39.813 -22.154 16.466 1.00 27.05 179 LEU A CA 1
ATOM 1292 C C . LEU A 1 179 ? -39.392 -23.622 16.737 1.00 27.42 179 LEU A C 1
ATOM 1293 O O . LEU A 1 179 ? -38.935 -23.958 17.823 1.00 27.28 179 LEU A O 1
ATOM 1298 N N . LEU A 1 180 ? -39.409 -24.437 15.688 1.00 27.75 180 LEU A N 1
ATOM 1299 C CA . LEU A 1 180 ? -39.004 -25.852 15.828 1.00 28.72 180 LEU A CA 1
ATOM 1300 C C . LEU A 1 180 ? -37.524 -25.970 16.152 1.00 27.47 180 LEU A C 1
ATOM 1301 O O . LEU A 1 180 ? -37.147 -26.658 17.117 1.00 29.69 180 LEU A O 1
ATOM 1306 N N . ALA A 1 181 ? -36.729 -25.094 15.558 1.00 24.14 181 ALA A N 1
ATOM 1307 C CA . ALA A 1 181 ? -35.330 -25.069 15.891 1.00 28.88 181 ALA A CA 1
ATOM 1308 C C . ALA A 1 181 ? -35.134 -24.645 17.337 1.00 33.25 181 ALA A C 1
ATOM 1309 O O . ALA A 1 181 ? -34.231 -25.145 18.029 1.00 30.21 181 ALA A O 1
ATOM 1311 N N . GLY A 1 182 ? -35.852 -23.602 17.745 1.00 29.84 182 GLY A N 1
ATOM 1312 C CA . GLY A 1 182 ? -35.670 -23.102 19.102 1.00 29.61 182 GLY A CA 1
ATOM 1313 C C . GLY A 1 182 ? -36.021 -24.175 20.140 1.00 26.32 182 GLY A C 1
ATOM 1314 O O . GLY A 1 182 ? -35.323 -24.333 21.120 1.00 26.17 182 GLY A O 1
ATOM 1315 N N . MET A 1 183 ? -37.121 -24.886 19.930 1.00 27.21 183 MET A N 1
ATOM 1316 C CA . MET A 1 183 ? -37.487 -25.998 20.812 1.00 30.52 183 MET A CA 1
ATOM 1317 C C . MET A 1 183 ? -36.467 -27.179 20.826 1.00 32.86 183 MET A C 1
ATOM 1318 O O . MET A 1 183 ? -36.017 -27.609 21.910 1.00 30.32 183 MET A O 1
ATOM 1323 N N . ASP A 1 184 ? -35.863 -27.446 19.673 1.00 30.58 184 ASP A N 1
ATOM 1324 C CA . ASP A 1 184 ? -34.814 -28.496 19.563 1.00 28.86 184 ASP A CA 1
ATOM 1325 C C . ASP A 1 184 ? -33.532 -28.085 20.266 1.00 31.19 184 ASP A C 1
ATOM 1326 O O . ASP A 1 184 ? -32.918 -28.847 21.031 1.00 32.13 184 ASP A O 1
ATOM 1331 N N . LEU A 1 185 ? -33.096 -26.861 20.028 1.00 29.47 185 LEU A N 1
ATOM 1332 C CA . LEU A 1 185 ? -31.985 -26.326 20.778 1.00 27.49 185 LEU A CA 1
ATOM 1333 C C . LEU A 1 185 ? -32.233 -26.394 22.300 1.00 35.65 185 LEU A C 1
ATOM 1334 O O . LEU A 1 185 ? -31.341 -26.776 23.081 1.00 30.41 185 LEU A O 1
ATOM 1339 N N . TYR A 1 186 ? -33.411 -25.958 22.738 1.00 30.28 186 TYR A N 1
ATOM 1340 C CA . TYR A 1 186 ? -33.718 -26.057 24.161 1.00 36.62 186 TYR A CA 1
ATOM 1341 C C . TYR A 1 186 ? -33.599 -27.531 24.625 1.00 36.59 186 TYR A C 1
ATOM 1342 O O . TYR A 1 186 ? -33.180 -27.787 25.751 1.00 33.33 186 TYR A O 1
ATOM 1351 N N . GLN A 1 187 ? -34.114 -28.455 23.820 1.00 29.29 187 GLN A N 1
ATOM 1352 C CA . GLN A 1 187 ? -34.177 -29.863 24.223 1.00 32.71 187 GLN A CA 1
ATOM 1353 C C . GLN A 1 187 ? -32.788 -30.467 24.253 1.00 35.01 187 GLN A C 1
ATOM 1354 O O . GLN A 1 187 ? -32.448 -31.096 25.217 1.00 34.81 187 GLN A O 1
ATOM 1360 N N . ARG A 1 188 ? -31.909 -30.127 23.318 1.00 32.49 188 ARG A N 1
ATOM 1361 C CA . ARG A 1 188 ? -30.717 -30.927 23.114 1.00 30.72 188 ARG A CA 1
ATOM 1362 C C . ARG A 1 188 ? -29.440 -30.198 23.277 1.00 33.09 188 ARG A C 1
ATOM 1363 O O . ARG A 1 188 ? -28.383 -30.813 23.291 1.00 32.48 188 ARG A O 1
ATOM 1371 N N . GLU A 1 189 ? -29.496 -28.881 23.423 1.00 28.84 189 GLU A N 1
ATOM 1372 C CA . GLU A 1 189 ? -28.272 -28.132 23.657 1.00 29.64 189 GLU A CA 1
ATOM 1373 C C . GLU A 1 189 ? -28.392 -27.513 25.036 1.00 41.44 189 GLU A C 1
ATOM 1374 O O . GLU A 1 189 ? -29.078 -26.511 25.245 1.00 35.12 189 GLU A O 1
ATOM 1380 N N . LYS A 1 190 ? -27.741 -28.144 25.999 1.00 40.76 190 LYS A N 1
ATOM 1381 C CA . LYS A 1 190 ? -28.018 -27.837 27.397 1.00 43.48 190 LYS A CA 1
ATOM 1382 C C . LYS A 1 190 ? -27.367 -26.516 27.786 1.00 31.48 190 LYS A C 1
ATOM 1383 O O . LYS A 1 190 ? -27.693 -25.966 28.809 1.00 36.38 190 LYS A O 1
ATOM 1389 N N . ARG A 1 191 ? -26.397 -26.020 27.027 1.00 29.66 191 ARG A N 1
ATOM 1390 C CA . ARG A 1 191 ? -25.872 -24.706 27.308 1.00 32.70 191 ARG A CA 1
ATOM 1391 C C . ARG A 1 191 ? -26.846 -23.542 27.022 1.00 34.95 191 ARG A C 1
ATOM 1392 O O . ARG A 1 191 ? -26.559 -22.397 27.373 1.00 38.51 191 ARG A O 1
ATOM 1400 N N . LEU A 1 192 ? -27.982 -23.835 26.393 1.00 33.61 192 LEU A N 1
ATOM 1401 C CA . LEU A 1 192 ? -28.951 -22.802 26.043 1.00 34.67 192 LEU A CA 1
ATOM 1402 C C . LEU A 1 192 ? -30.135 -22.911 26.969 1.00 38.80 192 LEU A C 1
ATOM 1403 O O . LEU A 1 192 ? -30.550 -24.032 27.273 1.00 37.90 192 LEU A O 1
ATOM 1408 N N . SER A 1 193 ? -30.733 -21.755 27.282 1.00 32.38 193 SER A N 1
ATOM 1409 C CA . SER A 1 193 ? -31.900 -21.642 28.177 1.00 34.86 193 SER A CA 1
ATOM 1410 C C . SER A 1 193 ? -32.599 -20.309 27.883 1.00 33.02 193 SER A C 1
ATOM 1411 O O . SER A 1 193 ? -32.082 -19.537 27.066 1.00 31.98 193 SER A O 1
ATOM 1414 N N . PRO A 1 194 ? -33.600 -19.927 28.707 1.00 33.28 194 PRO A N 1
ATOM 1415 C CA . PRO A 1 194 ? -34.269 -18.649 28.509 1.00 33.45 194 PRO A CA 1
ATOM 1416 C C . PRO A 1 194 ? -33.368 -17.468 28.705 1.00 32.53 194 PRO A C 1
ATOM 1417 O O . PRO A 1 194 ? -33.601 -16.435 28.056 1.00 34.33 194 PRO A O 1
ATOM 1421 N N . LYS A 1 195 ? -32.212 -17.685 29.321 1.00 34.10 195 LYS A N 1
ATOM 1422 C CA . LYS A 1 195 ? -31.259 -16.581 29.485 1.00 33.98 195 LYS A CA 1
ATOM 1423 C C . LYS A 1 195 ? -30.556 -16.226 28.212 1.00 35.60 195 LYS A C 1
ATOM 1424 O O . LYS A 1 195 ? -30.061 -15.107 28.106 1.00 32.97 195 LYS A O 1
ATOM 1430 N N . ASN A 1 196 ? -30.350 -17.196 27.313 1.00 33.70 196 ASN A N 1
ATOM 1431 C CA . ASN A 1 196 ? -29.460 -16.938 26.183 1.00 32.48 196 ASN A CA 1
ATOM 1432 C C . ASN A 1 196 ? -29.982 -17.444 24.848 1.00 29.37 196 ASN A C 1
ATOM 1433 O O . ASN A 1 196 ? -29.256 -17.395 23.858 1.00 30.79 196 ASN A O 1
ATOM 1438 N N . LEU A 1 197 ? -31.262 -17.822 24.808 1.00 29.50 197 LEU A N 1
ATOM 1439 C CA . LEU A 1 197 ? -31.893 -18.256 23.584 1.00 29.37 197 LEU A CA 1
ATOM 1440 C C . LEU A 1 197 ? -33.248 -17.570 23.453 1.00 27.38 197 LEU A C 1
ATOM 1441 O O . LEU A 1 197 ? -34.042 -17.577 24.393 1.00 28.94 197 LEU A O 1
ATOM 1446 N N . SER A 1 198 ? -33.570 -17.174 22.227 1.00 25.53 198 SER A N 1
ATOM 1447 C CA . SER A 1 198 ? -34.783 -16.400 21.946 1.00 29.99 198 SER A CA 1
ATOM 1448 C C . SER A 1 198 ? -35.200 -16.707 20.506 1.00 26.79 198 SER A C 1
ATOM 1449 O O . SER A 1 198 ? -34.347 -16.904 19.652 1.00 27.50 198 SER A O 1
ATOM 1452 N N . ILE A 1 199 ? -36.494 -16.606 20.226 1.00 26.07 199 ILE A N 1
ATOM 1453 C CA . ILE A 1 199 ? -37.058 -16.897 18.933 1.00 26.51 199 ILE A CA 1
ATOM 1454 C C . ILE A 1 199 ? -37.867 -15.668 18.488 1.00 30.03 199 ILE A C 1
ATOM 1455 O O . ILE A 1 199 ? -38.720 -15.168 19.229 1.00 26.48 199 ILE A O 1
ATOM 1460 N N . TYR A 1 200 ? -37.584 -15.185 17.289 1.00 26.64 200 TYR A N 1
ATOM 1461 C CA . TYR A 1 200 ? -38.341 -14.068 16.715 1.00 30.70 200 TYR A CA 1
ATOM 1462 C C . TYR A 1 200 ? -38.841 -14.426 15.353 1.00 26.98 200 TYR A C 1
ATOM 1463 O O . TYR A 1 200 ? -38.060 -14.830 14.471 1.00 29.49 200 TYR A O 1
ATOM 1472 N N . THR A 1 201 ? -40.105 -14.101 15.129 1.00 24.22 201 THR A N 1
ATOM 1473 C CA . THR A 1 201 ? -40.712 -14.362 13.843 1.00 26.26 201 THR A CA 1
ATOM 1474 C C . THR A 1 201 ? -41.568 -13.166 13.334 1.00 26.26 201 THR A C 1
ATOM 1475 O O . THR A 1 201 ? -42.099 -12.372 14.137 1.00 26.81 201 THR A O 1
ATOM 1479 N N . VAL A 1 202 ? -41.776 -13.157 12.015 1.00 25.38 202 VAL A N 1
ATOM 1480 C CA . VAL A 1 202 ? -42.659 -12.230 11.309 1.00 27.86 202 VAL A CA 1
ATOM 1481 C C . VAL A 1 202 ? -43.530 -13.042 10.370 1.00 30.10 202 VAL A C 1
ATOM 1482 O O . VAL A 1 202 ? -43.009 -13.879 9.619 1.00 27.63 202 VAL A O 1
ATOM 1486 N N . GLY A 1 203 ? -44.848 -12.908 10.511 1.00 25.10 203 GLY A N 1
ATOM 1487 C CA . GLY A 1 203 ? -45.799 -13.655 9.687 1.00 29.28 203 GLY A CA 1
ATOM 1488 C C . GLY A 1 203 ? -45.758 -15.183 9.848 1.00 31.52 203 GLY A C 1
ATOM 1489 O O . GLY A 1 203 ? -46.091 -15.936 8.928 1.00 27.41 203 GLY A O 1
ATOM 1490 N N . CYS A 1 204 ? -45.510 -15.637 11.065 1.00 28.09 204 CYS A N 1
ATOM 1491 C CA . CYS A 1 204 ? -45.482 -17.068 11.383 1.00 28.51 204 CYS A CA 1
ATOM 1492 C C . CYS A 1 204 ? -46.867 -17.712 11.359 1.00 24.17 204 CYS A C 1
ATOM 1493 O O . CYS A 1 204 ? -47.812 -17.226 12.007 1.00 27.31 204 CYS A O 1
ATOM 1496 N N . PRO A 1 205 ? -47.035 -18.777 10.569 1.00 24.35 205 PRO A N 1
ATOM 1497 C CA . PRO A 1 205 ? -48.284 -19.553 10.701 1.00 28.87 205 PRO A CA 1
ATOM 1498 C C . PRO A 1 205 ? -48.375 -20.297 12.041 1.00 24.45 205 PRO A C 1
ATOM 1499 O O . PRO A 1 205 ? -47.402 -20.374 12.805 1.00 28.08 205 PRO A O 1
ATOM 1503 N N . ARG A 1 206 ? -49.568 -20.794 12.343 1.00 27.99 206 ARG A N 1
ATOM 1504 C CA . ARG A 1 206 ? -49.704 -21.747 13.436 1.00 27.58 206 ARG A CA 1
ATOM 1505 C C . ARG A 1 206 ? -48.885 -22.987 13.075 1.00 30.84 206 ARG A C 1
ATOM 1506 O O . ARG A 1 206 ? -48.768 -23.347 11.888 1.00 30.61 206 ARG A O 1
ATOM 1514 N N . VAL A 1 207 ? -48.232 -23.538 14.096 1.00 28.39 207 VAL A N 1
ATOM 1515 C CA . VAL A 1 207 ? -47.290 -24.618 13.921 1.00 29.07 207 VAL A CA 1
ATOM 1516 C C . VAL A 1 207 ? -47.722 -25.961 14.511 1.00 34.16 207 VAL A C 1
ATOM 1517 O O . VAL A 1 207 ? -47.472 -27.011 13.901 1.00 31.32 207 VAL A O 1
ATOM 1521 N N . GLY A 1 208 ? -48.378 -25.947 15.674 1.00 33.37 208 GLY A N 1
ATOM 1522 C CA . GLY A 1 208 ? -48.823 -27.179 16.306 1.00 28.95 208 GLY A CA 1
ATOM 1523 C C . GLY A 1 208 ? -50.142 -27.070 17.033 1.00 30.30 208 GLY A C 1
ATOM 1524 O O . GLY A 1 208 ? -50.752 -26.018 17.018 1.00 30.43 208 GLY A O 1
ATOM 1525 N N . ASN A 1 209 ? -50.507 -28.126 17.769 1.00 29.64 209 ASN A N 1
ATOM 1526 C CA . ASN A 1 209 ? -51.768 -28.179 18.521 1.00 34.36 209 ASN A CA 1
ATOM 1527 C C . ASN A 1 209 ? -51.694 -27.551 19.918 1.00 32.94 209 ASN A C 1
ATOM 1528 O O . ASN A 1 209 ? -50.652 -27.005 20.326 1.00 30.87 209 ASN A O 1
ATOM 1533 N N . ASN A 1 210 ? -52.813 -27.595 20.639 1.00 36.31 210 ASN A N 1
ATOM 1534 C CA . ASN A 1 210 ? -52.873 -27.002 21.989 1.00 38.21 210 ASN A CA 1
ATOM 1535 C C . ASN A 1 210 ? -51.727 -27.451 22.871 1.00 33.92 210 ASN A C 1
ATOM 1536 O O . ASN A 1 210 ? -50.940 -26.632 23.382 1.00 32.56 210 ASN A O 1
ATOM 1541 N N . ALA A 1 211 ? -51.498 -28.758 22.894 1.00 33.27 211 ALA A N 1
ATOM 1542 C CA . ALA A 1 211 ? -50.473 -29.302 23.779 1.00 32.78 211 ALA A CA 1
ATOM 1543 C C . ALA A 1 211 ? -49.053 -28.865 23.385 1.00 31.13 211 ALA A C 1
ATOM 1544 O O . ALA A 1 211 ? -48.181 -28.671 24.243 1.00 30.09 211 ALA A O 1
ATOM 1546 N N . PHE A 1 212 ? -48.826 -28.712 22.079 1.00 28.30 212 PHE A N 1
ATOM 1547 C CA . PHE A 1 212 ? -47.557 -28.208 21.594 1.00 30.89 212 PHE A CA 1
ATOM 1548 C C . PHE A 1 212 ? -47.349 -26.761 22.089 1.00 25.08 212 PHE A C 1
ATOM 1549 O O . PHE A 1 212 ? -46.281 -26.413 22.567 1.00 28.30 212 PHE A O 1
ATOM 1557 N N . ALA A 1 213 ? -48.392 -25.960 21.978 1.00 24.54 213 ALA A N 1
ATOM 1558 C CA . ALA A 1 213 ? -48.388 -24.557 22.386 1.00 28.15 213 ALA A CA 1
ATOM 1559 C C . ALA A 1 213 ? -48.149 -24.416 23.896 1.00 30.58 213 ALA A C 1
ATOM 1560 O O . ALA A 1 213 ? -47.287 -23.635 24.311 1.00 29.47 213 ALA A O 1
ATOM 1562 N N . TYR A 1 214 ? -48.796 -25.264 24.696 1.00 25.63 214 TYR A N 1
ATOM 1563 C CA . TYR A 1 214 ? -48.547 -25.241 26.137 1.00 25.79 214 TYR A CA 1
ATOM 1564 C C . TYR A 1 214 ? -47.128 -25.630 26.454 1.00 29.54 214 TYR A C 1
ATOM 1565 O O . TYR A 1 214 ? -46.490 -25.039 27.338 1.00 26.03 214 TYR A O 1
ATOM 1574 N N . TYR A 1 215 ? -46.611 -26.614 25.720 1.00 28.65 215 TYR A N 1
ATOM 1575 C CA . TYR A 1 215 ? -45.229 -27.012 25.901 1.00 28.32 215 TYR A CA 1
ATOM 1576 C C . TYR A 1 215 ? -44.279 -25.845 25.600 1.00 26.99 215 TYR A C 1
ATOM 1577 O O . TYR A 1 215 ? -43.304 -25.593 26.309 1.00 26.42 215 TYR A O 1
ATOM 1586 N N . VAL A 1 216 ? -44.479 -25.206 24.461 1.00 27.98 216 VAL A N 1
ATOM 1587 C CA . VAL A 1 216 ? -43.585 -24.119 24.079 1.00 28.03 216 VAL A CA 1
ATOM 1588 C C . VAL A 1 216 ? -43.540 -23.049 25.188 1.00 24.40 216 VAL A C 1
ATOM 1589 O O . VAL A 1 216 ? -42.468 -22.594 25.612 1.00 24.97 216 VAL A O 1
ATOM 1593 N N . ASP A 1 217 ? -44.715 -22.692 25.668 1.00 26.69 217 ASP A N 1
ATOM 1594 C CA . ASP A 1 217 ? -44.853 -21.726 26.783 1.00 29.33 217 ASP A CA 1
ATOM 1595 C C . ASP A 1 217 ? -44.163 -22.205 28.068 1.00 31.00 217 ASP A C 1
ATOM 1596 O O . ASP A 1 217 ? -43.469 -21.436 28.714 1.00 29.54 217 ASP A O 1
ATOM 1601 N N . SER A 1 218 ? -44.176 -23.518 28.310 1.00 30.08 218 SER A N 1
ATOM 1602 C CA . SER A 1 218 ? -43.557 -24.090 29.510 1.00 26.81 218 SER A CA 1
ATOM 1603 C C . SER A 1 218 ? -42.079 -24.009 29.496 1.00 27.09 218 SER A C 1
ATOM 1604 O O . SER A 1 218 ? -41.461 -24.071 30.549 1.00 31.15 218 SER A O 1
ATOM 1607 N N . THR A 1 219 ? -41.473 -23.879 28.320 1.00 25.54 219 THR A N 1
ATOM 1608 C CA . THR A 1 219 ? -40.013 -23.853 28.272 1.00 25.80 219 THR A CA 1
ATOM 1609 C C . THR A 1 219 ? -39.469 -22.536 28.775 1.00 25.90 219 THR A C 1
ATOM 1610 O O . THR A 1 219 ? -38.240 -22.403 29.010 1.00 28.81 219 THR A O 1
ATOM 1614 N N . GLY A 1 220 ? -40.292 -21.490 28.714 1.00 29.46 220 GLY A N 1
ATOM 1615 C CA . GLY A 1 220 ? -39.766 -20.132 29.049 1.00 27.77 220 GLY A CA 1
ATOM 1616 C C . GLY A 1 220 ? -38.837 -19.532 28.002 1.00 29.48 220 GLY A C 1
ATOM 1617 O O . GLY A 1 220 ? -38.358 -18.406 28.174 1.00 26.98 220 GLY A O 1
ATOM 1618 N N . ILE A 1 221 ? -38.592 -20.233 26.889 1.00 27.24 221 ILE A N 1
ATOM 1619 C CA . ILE A 1 221 ? -37.848 -19.601 25.782 1.00 27.51 221 ILE A CA 1
ATOM 1620 C C . ILE A 1 221 ? -38.715 -18.483 25.160 1.00 25.95 221 ILE A C 1
ATOM 1621 O O . ILE A 1 221 ? -39.810 -18.762 24.661 1.00 26.99 221 ILE A O 1
ATOM 1626 N N . PRO A 1 222 ? -38.222 -17.240 25.154 1.00 28.19 222 PRO A N 1
ATOM 1627 C CA . PRO A 1 222 ? -39.029 -16.148 24.597 1.00 30.49 222 PRO A CA 1
ATOM 1628 C C . PRO A 1 222 ? -39.308 -16.373 23.111 1.00 26.29 222 PRO A C 1
ATOM 1629 O O . PRO A 1 222 ? -38.414 -16.708 22.355 1.00 27.00 222 PRO A O 1
ATOM 1633 N N . PHE A 1 223 ? -40.580 -16.450 22.768 1.00 26.52 223 PHE A N 1
ATOM 1634 C CA . PHE A 1 223 ? -41.014 -16.623 21.404 1.00 26.48 223 PHE A CA 1
ATOM 1635 C C . PHE A 1 223 ? -41.848 -15.403 20.995 1.00 28.88 223 PHE A C 1
ATOM 1636 O O . PHE A 1 223 ? -42.973 -15.239 21.447 1.00 27.64 223 PHE A O 1
ATOM 1644 N N . HIS A 1 224 ? -41.324 -14.613 20.066 1.00 29.87 224 HIS A N 1
ATOM 1645 C CA . HIS A 1 224 ? -41.971 -13.369 19.660 1.00 29.07 224 HIS A CA 1
ATOM 1646 C C . HIS A 1 224 ? -42.622 -13.558 18.303 1.00 26.27 224 HIS A C 1
ATOM 1647 O O . HIS A 1 224 ? -41.969 -14.008 17.359 1.00 29.75 224 HIS A O 1
ATOM 1654 N N . ARG A 1 225 ? -43.934 -13.334 18.232 1.00 28.35 225 ARG A N 1
ATOM 1655 C CA . ARG A 1 225 ? -44.642 -13.400 16.962 1.00 28.35 225 ARG A CA 1
ATOM 1656 C C . ARG A 1 225 ? -45.096 -11.995 16.537 1.00 27.22 225 ARG A C 1
ATOM 1657 O O . ARG A 1 225 ? -46.154 -11.523 16.960 1.00 27.24 225 ARG A O 1
ATOM 1665 N N . THR A 1 226 ? -44.346 -11.397 15.626 1.00 27.18 226 THR A N 1
ATOM 1666 C CA . THR A 1 226 ? -44.753 -10.139 15.012 1.00 28.99 226 THR A CA 1
ATOM 1667 C C . THR A 1 226 ? -45.676 -10.376 13.824 1.00 29.82 226 THR A C 1
ATOM 1668 O O . THR A 1 226 ? -45.511 -11.344 13.072 1.00 27.31 226 THR A O 1
ATOM 1672 N N . VAL A 1 227 ? -46.801 -9.671 13.842 1.00 28.13 227 VAL A N 1
ATOM 1673 C CA . VAL A 1 227 ? -47.782 -9.733 12.788 1.00 29.66 227 VAL A CA 1
ATOM 1674 C C . VAL A 1 227 ? -48.171 -8.381 12.221 1.00 35.49 227 VAL A C 1
ATOM 1675 O O . VAL A 1 227 ? -48.302 -7.408 12.962 1.00 32.90 227 VAL A O 1
ATOM 1679 N N . HIS A 1 228 ? -48.058 -8.295 10.899 1.00 29.82 228 HIS A N 1
ATOM 1680 C CA . HIS A 1 228 ? -48.220 -7.047 10.136 1.00 31.95 228 HIS A CA 1
ATOM 1681 C C . HIS A 1 228 ? -49.633 -6.879 9.641 1.00 35.27 228 HIS A C 1
ATOM 1682 O O . HIS A 1 228 ? -50.134 -7.598 8.736 1.00 33.75 228 HIS A O 1
ATOM 1689 N N . LYS A 1 229 ? -50.294 -5.931 10.300 1.00 31.89 229 LYS A N 1
ATOM 1690 C CA . LYS A 1 229 ? -51.660 -5.564 9.981 1.00 29.67 229 LYS A CA 1
ATOM 1691 C C . LYS A 1 229 ? -52.551 -6.763 9.699 1.00 27.92 229 LYS A C 1
ATOM 1692 O O . LYS A 1 229 ? -52.874 -7.512 10.628 1.00 32.36 229 LYS A O 1
ATOM 1698 N N . ARG A 1 230 ? -52.993 -6.920 8.445 1.00 25.74 230 ARG A N 1
ATOM 1699 C CA . ARG A 1 230 ? -53.994 -7.924 8.091 1.00 30.81 230 ARG A CA 1
ATOM 1700 C C . ARG A 1 230 ? -53.382 -9.205 7.467 1.00 28.45 230 ARG A C 1
ATOM 1701 O O . ARG A 1 230 ? -54.096 -9.990 6.844 1.00 30.76 230 ARG A O 1
ATOM 1709 N N . ASP A 1 231 ? -52.081 -9.399 7.623 1.00 31.53 231 ASP A N 1
ATOM 1710 C CA . ASP A 1 231 ? -51.375 -10.591 7.088 1.00 26.29 231 ASP A CA 1
ATOM 1711 C C . ASP A 1 231 ? -52.145 -11.853 7.380 1.00 29.56 231 ASP A C 1
ATOM 1712 O O . ASP A 1 231 ? -52.452 -12.161 8.540 1.00 29.58 231 ASP A O 1
ATOM 1717 N N . ILE A 1 232 ? -52.534 -12.566 6.322 1.00 29.37 232 ILE A N 1
ATOM 1718 C CA . ILE A 1 232 ? -53.280 -13.823 6.485 1.00 28.39 232 ILE A CA 1
ATOM 1719 C C . ILE A 1 232 ? -52.512 -14.933 7.200 1.00 26.91 232 ILE A C 1
ATOM 1720 O O . ILE A 1 232 ? -53.100 -15.806 7.844 1.00 27.27 232 ILE A O 1
ATOM 1725 N N . VAL A 1 233 ? -51.201 -14.941 7.061 1.00 26.90 233 VAL A N 1
ATOM 1726 C CA . VAL A 1 233 ? -50.484 -16.181 7.341 1.00 29.98 233 VAL A CA 1
ATOM 1727 C C . VAL A 1 233 ? -50.555 -16.614 8.831 1.00 28.89 233 VAL A C 1
ATOM 1728 O O . VAL A 1 233 ? -50.579 -17.829 9.148 1.00 27.58 233 VAL A O 1
ATOM 1732 N N . PRO A 1 234 ? -50.548 -15.636 9.755 1.00 31.39 234 PRO A N 1
ATOM 1733 C CA . PRO A 1 234 ? -50.652 -16.040 11.155 1.00 27.26 234 PRO A CA 1
ATOM 1734 C C . PRO A 1 234 ? -52.009 -16.588 11.554 1.00 29.01 234 PRO A C 1
ATOM 1735 O O . PRO A 1 234 ? -52.226 -16.930 12.731 1.00 32.36 234 PRO A O 1
ATOM 1739 N N . HIS A 1 235 ? -52.928 -16.575 10.605 1.00 30.67 235 HIS A N 1
ATOM 1740 C CA . HIS A 1 235 ? -54.264 -17.070 10.830 1.00 33.32 235 HIS A CA 1
ATOM 1741 C C . HIS A 1 235 ? -54.512 -18.402 10.141 1.00 35.55 235 HIS A C 1
ATOM 1742 O O . HIS A 1 235 ? -55.663 -18.825 10.057 1.00 28.11 235 HIS A O 1
ATOM 1749 N N . VAL A 1 236 ? -53.455 -19.062 9.674 1.00 31.28 236 VAL A N 1
ATOM 1750 C CA . VAL A 1 236 ? -53.586 -20.427 9.165 1.00 29.61 236 VAL A CA 1
ATOM 1751 C C . VAL A 1 236 ? -52.463 -21.260 9.790 1.00 31.14 236 VAL A C 1
ATOM 1752 O O . VAL A 1 236 ? -51.409 -20.724 10.131 1.00 31.08 236 VAL A O 1
ATOM 1756 N N . PRO A 1 237 ? -52.616 -22.584 9.842 1.00 32.93 237 PRO A N 1
ATOM 1757 C CA . PRO A 1 237 ? -53.874 -23.296 9.657 1.00 34.01 237 PRO A CA 1
ATOM 1758 C C . PRO A 1 237 ? -54.911 -22.901 10.691 1.00 32.08 237 PRO A C 1
ATOM 1759 O O . PRO A 1 237 ? -54.565 -22.326 11.715 1.00 32.86 237 PRO A O 1
ATOM 1763 N N . PRO A 1 238 ? -56.128 -23.396 10.551 1.00 37.32 238 PRO A N 1
ATOM 1764 C CA . PRO A 1 238 ? -57.202 -22.890 11.416 1.00 38.82 238 PRO A CA 1
ATOM 1765 C C . PRO A 1 238 ? -57.140 -23.438 12.834 1.00 38.52 238 PRO A C 1
ATOM 1766 O O . PRO A 1 238 ? -56.836 -24.613 13.047 1.00 34.93 238 PRO A O 1
ATOM 1770 N N . GLN A 1 239 ? -57.436 -22.599 13.815 1.00 35.63 239 GLN A N 1
ATOM 1771 C CA . GLN A 1 239 ? -57.727 -23.100 15.155 1.00 40.35 239 GLN A CA 1
ATOM 1772 C C . GLN A 1 239 ? -58.723 -24.272 15.182 1.00 39.73 239 GLN A C 1
ATOM 1773 O O . GLN A 1 239 ? -58.535 -25.221 15.932 1.00 44.42 239 GLN A O 1
ATOM 1779 N N . ALA A 1 240 ? -59.778 -24.204 14.379 1.00 44.67 240 ALA A N 1
ATOM 1780 C CA . ALA A 1 240 ? -60.809 -25.258 14.380 1.00 51.91 240 ALA A CA 1
ATOM 1781 C C . ALA A 1 240 ? -60.262 -26.638 14.028 1.00 43.58 240 ALA A C 1
ATOM 1782 O O . ALA A 1 240 ? -60.811 -27.638 14.436 1.00 48.54 240 ALA A O 1
ATOM 1784 N N . PHE A 1 241 ? -59.091 -26.696 13.415 1.00 41.84 241 PHE A N 1
ATOM 1785 C CA . PHE A 1 241 ? -58.440 -27.967 13.169 1.00 42.29 241 PHE A CA 1
ATOM 1786 C C . PHE A 1 241 ? -57.582 -28.438 14.352 1.00 45.76 241 PHE A C 1
ATOM 1787 O O . PHE A 1 241 ? -57.052 -29.553 14.339 1.00 46.58 241 PHE A O 1
ATOM 1795 N N . GLY A 1 242 ? -57.444 -27.615 15.393 1.00 42.37 242 GLY A N 1
ATOM 1796 C CA . GLY A 1 242 ? -56.642 -27.994 16.575 1.00 36.90 242 GLY A CA 1
ATOM 1797 C C . GLY A 1 242 ? -55.363 -27.189 16.821 1.00 41.86 242 GLY A C 1
ATOM 1798 O O . GLY A 1 242 ? -54.673 -27.379 17.821 1.00 39.26 242 GLY A O 1
ATOM 1799 N N . TYR A 1 243 ? -55.053 -26.271 15.919 1.00 34.63 243 TYR A N 1
ATOM 1800 C CA . TYR A 1 243 ? -53.805 -25.515 15.970 1.00 33.62 243 TYR A CA 1
ATOM 1801 C C . TYR A 1 243 ? -53.974 -24.384 16.988 1.00 36.44 243 TYR A C 1
ATOM 1802 O O . TYR A 1 243 ? -55.085 -23.851 17.176 1.00 31.63 243 TYR A O 1
ATOM 1811 N N . LEU A 1 244 ? -52.861 -23.988 17.599 1.00 35.97 244 LEU A N 1
ATOM 1812 C CA . LEU A 1 244 ? -52.873 -22.889 18.576 1.00 33.49 244 LEU A CA 1
ATOM 1813 C C . LEU A 1 244 ? -51.518 -22.218 18.649 1.00 29.29 244 LEU A C 1
ATOM 1814 O O . LEU A 1 244 ? -50.516 -22.911 18.655 1.00 30.46 244 LEU A O 1
ATOM 1819 N N . HIS A 1 245 ? -51.486 -20.877 18.567 1.00 30.45 245 HIS A N 1
ATOM 1820 C CA . HIS A 1 245 ? -50.233 -20.124 18.751 1.00 30.01 245 HIS A CA 1
ATOM 1821 C C . HIS A 1 245 ? -49.873 -19.989 20.250 1.00 33.69 245 HIS A C 1
ATOM 1822 O O . HIS A 1 245 ? -50.559 -19.291 20.996 1.00 32.95 245 HIS A O 1
ATOM 1829 N N . PRO A 1 246 ? -48.668 -20.400 20.618 1.00 28.37 246 PRO A N 1
ATOM 1830 C CA . PRO A 1 246 ? -47.989 -19.855 21.766 1.00 27.33 246 PRO A CA 1
ATOM 1831 C C . PRO A 1 246 ? -47.232 -18.593 21.407 1.00 27.28 246 PRO A C 1
ATOM 1832 O O . PRO A 1 246 ? -47.263 -18.162 20.266 1.00 30.69 246 PRO A O 1
ATOM 1836 N N . GLY A 1 247 ? -46.505 -18.039 22.356 1.00 28.54 247 GLY A N 1
ATOM 1837 C CA . GLY A 1 247 ? -45.729 -16.844 22.104 1.00 29.51 247 GLY A CA 1
ATOM 1838 C C . GLY A 1 247 ? -46.542 -15.571 22.325 1.00 27.85 247 GLY A C 1
ATOM 1839 O O . GLY A 1 247 ? -47.740 -15.583 22.618 1.00 31.86 247 GLY A O 1
ATOM 1840 N N . VAL A 1 248 ? -45.819 -14.477 22.301 1.00 26.42 248 VAL A N 1
ATOM 1841 C CA . VAL A 1 248 ? -46.352 -13.161 22.549 1.00 30.53 248 VAL A CA 1
ATOM 1842 C C . VAL A 1 248 ? -46.470 -12.397 21.209 1.00 29.05 248 VAL A C 1
ATOM 1843 O O . VAL A 1 248 ? -45.476 -12.178 20.485 1.00 26.94 248 VAL A O 1
ATOM 1847 N N . GLU A 1 249 ? -47.706 -12.074 20.844 1.00 31.16 249 GLU A N 1
ATOM 1848 C CA . GLU A 1 249 ? -47.994 -11.347 19.592 1.00 30.25 249 GLU A CA 1
ATOM 1849 C C . GLU A 1 249 ? -47.675 -9.842 19.694 1.00 34.77 249 GLU A C 1
ATOM 1850 O O . GLU A 1 249 ? -48.156 -9.174 20.621 1.00 36.07 249 GLU A O 1
ATOM 1856 N N . SER A 1 250 ? -46.813 -9.352 18.798 1.00 29.96 250 SER A N 1
ATOM 1857 C CA . SER A 1 250 ? -46.603 -7.942 18.586 1.00 28.31 250 SER A CA 1
ATOM 1858 C C . SER A 1 250 ? -47.216 -7.551 17.241 1.00 35.87 250 SER A C 1
ATOM 1859 O O . SER A 1 250 ? -46.821 -8.084 16.199 1.00 29.76 250 SER A O 1
ATOM 1862 N N . TRP A 1 251 ? -48.303 -6.777 17.278 1.00 28.74 251 TRP A N 1
ATOM 1863 C CA . TRP A 1 251 ? -49.148 -6.518 16.100 1.00 28.56 251 TRP A CA 1
ATOM 1864 C C . TRP A 1 251 ? -48.911 -5.099 15.585 1.00 31.44 251 TRP A C 1
ATOM 1865 O O . TRP A 1 251 ? -49.204 -4.142 16.295 1.00 32.68 251 TRP A O 1
ATOM 1876 N N . ILE A 1 252 ? -48.322 -4.988 14.395 1.00 29.85 252 ILE A N 1
ATOM 1877 C CA . ILE A 1 252 ? -48.086 -3.718 13.735 1.00 30.43 252 ILE A CA 1
ATOM 1878 C C . ILE A 1 252 ? -49.396 -3.244 13.137 1.00 32.36 252 ILE A C 1
ATOM 1879 O O . ILE A 1 252 ? -49.924 -3.838 12.204 1.00 31.89 252 ILE A O 1
ATOM 1884 N N . LYS A 1 253 ? -49.993 -2.245 13.775 1.00 34.19 253 LYS A N 1
ATOM 1885 C CA . LYS A 1 253 ? -51.247 -1.685 13.295 1.00 33.59 253 LYS A CA 1
ATOM 1886 C C . LYS A 1 253 ? -50.958 -0.552 12.320 1.00 28.50 253 LYS A C 1
ATOM 1887 O O . LYS A 1 253 ? -51.536 -0.487 11.241 1.00 31.36 253 LYS A O 1
ATOM 1893 N N . GLU A 1 254 ? -49.966 0.269 12.627 1.00 33.82 254 GLU A N 1
ATOM 1894 C CA . GLU A 1 254 ? -49.538 1.306 11.697 1.00 33.55 254 GLU A CA 1
ATOM 1895 C C . GLU A 1 254 ? -48.210 1.815 12.174 1.00 31.94 254 GLU A C 1
ATOM 1896 O O . GLU A 1 254 ? -48.065 2.216 13.330 1.00 38.32 254 GLU A O 1
ATOM 1902 N N . ASP A 1 255 ? -47.203 1.780 11.323 1.00 29.96 255 ASP A N 1
ATOM 1903 C CA . ASP A 1 255 ? -45.935 2.368 11.728 1.00 32.36 255 ASP A CA 1
ATOM 1904 C C . ASP A 1 255 ? -45.970 3.898 11.662 1.00 31.74 255 ASP A C 1
ATOM 1905 O O . ASP A 1 255 ? -46.772 4.453 10.934 1.00 31.74 255 ASP A O 1
ATOM 1910 N N . PRO A 1 256 ? -45.025 4.558 12.319 1.00 33.90 256 PRO A N 1
ATOM 1911 C CA . PRO A 1 256 ? -43.906 3.885 13.006 1.00 31.85 256 PRO A CA 1
ATOM 1912 C C . PRO A 1 256 ? -44.162 3.493 14.473 1.00 36.26 256 PRO A C 1
ATOM 1913 O O . PRO A 1 256 ? -43.274 2.896 15.076 1.00 36.69 256 PRO A O 1
ATOM 1917 N N . ALA A 1 257 ? -45.251 3.948 15.096 1.00 33.43 257 ALA A N 1
ATOM 1918 C CA . ALA A 1 257 ? -45.341 3.826 16.555 1.00 34.04 257 ALA A CA 1
ATOM 1919 C C . ALA A 1 257 ? -46.501 2.964 17.043 1.00 30.95 257 ALA A C 1
ATOM 1920 O O . ALA A 1 257 ? -46.546 2.606 18.228 1.00 29.26 257 ALA A O 1
ATOM 1922 N N . ASP A 1 258 ? -47.498 2.707 16.191 1.00 29.55 258 ASP A N 1
ATOM 1923 C CA . ASP A 1 258 ? -48.675 1.983 16.673 1.00 31.52 258 ASP A CA 1
ATOM 1924 C C . ASP A 1 258 ? -48.430 0.481 16.484 1.00 34.49 258 ASP A C 1
ATOM 1925 O O . ASP A 1 258 ? -49.004 -0.136 15.598 1.00 30.94 258 ASP A O 1
ATOM 1930 N N . VAL A 1 259 ? -47.556 -0.082 17.326 1.00 33.48 259 VAL A N 1
ATOM 1931 C CA . VAL A 1 259 ? -47.348 -1.533 17.434 1.00 30.93 259 VAL A CA 1
ATOM 1932 C C . VAL A 1 259 ? -47.841 -2.019 18.786 1.00 28.10 259 VAL A C 1
ATOM 1933 O O . VAL A 1 259 ? -47.375 -1.544 19.809 1.00 30.45 259 VAL A O 1
ATOM 1937 N N . GLN A 1 260 ? -48.843 -2.883 18.808 1.00 29.26 260 GLN A N 1
ATOM 1938 C CA . GLN A 1 260 ? -49.464 -3.290 20.069 1.00 30.36 260 GLN A CA 1
ATO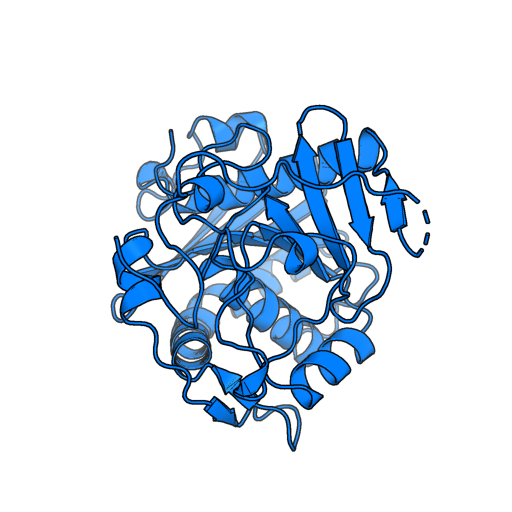M 1939 C C . GLN A 1 260 ? -48.976 -4.692 20.478 1.00 39.70 260 GLN A C 1
ATOM 1940 O O . GLN A 1 260 ? -48.998 -5.627 19.667 1.00 35.95 260 GLN A O 1
ATOM 1946 N N . ILE A 1 261 ? -48.619 -4.841 21.750 1.00 36.26 261 ILE A N 1
ATOM 1947 C CA . ILE A 1 261 ? -48.256 -6.121 22.337 1.00 29.58 261 ILE A CA 1
ATOM 1948 C C . ILE A 1 261 ? -49.381 -6.729 23.159 1.00 35.16 261 ILE A C 1
ATOM 1949 O O . ILE A 1 261 ? -49.833 -6.188 24.174 1.00 36.44 261 ILE A O 1
ATOM 1954 N N . CYS A 1 262 ? -49.872 -7.871 22.704 1.00 27.77 262 CYS A N 1
ATOM 1955 C CA . CYS A 1 262 ? -50.744 -8.676 23.522 1.00 33.47 262 CYS A CA 1
ATOM 1956 C C . CYS A 1 262 ? -49.852 -9.597 24.354 1.00 37.13 262 CYS A C 1
ATOM 1957 O O . CYS A 1 262 ? -49.339 -10.591 23.842 1.00 34.30 262 CYS A O 1
ATOM 1960 N N . THR A 1 263 ? -49.677 -9.258 25.634 1.00 33.33 263 THR A N 1
ATOM 1961 C CA . THR A 1 263 ? -48.614 -9.820 26.459 1.00 31.75 263 THR A CA 1
ATOM 1962 C C . THR A 1 263 ? -48.865 -11.278 26.868 1.00 28.91 263 THR A C 1
ATOM 1963 O O . THR A 1 263 ? -47.978 -11.928 27.379 1.00 32.41 263 THR A O 1
ATOM 1967 N N . SER A 1 264 ? -50.084 -11.754 26.729 1.00 30.24 264 SER A N 1
ATOM 1968 C CA . SER A 1 264 ? -50.397 -13.143 27.019 1.00 36.41 264 SER A CA 1
ATOM 1969 C C . SER A 1 264 ? -49.621 -14.102 26.106 1.00 35.16 264 SER A C 1
ATOM 1970 O O . SER A 1 264 ? -49.358 -13.765 24.955 1.00 28.15 264 SER A O 1
ATOM 1973 N N . ASN A 1 265 ? -49.366 -15.330 26.560 1.00 30.14 265 ASN A N 1
ATOM 1974 C CA . ASN A 1 265 ? -48.534 -16.275 25.803 1.00 33.07 265 ASN A CA 1
ATOM 1975 C C . ASN A 1 265 ? -49.350 -17.349 25.032 1.00 33.69 265 ASN A C 1
ATOM 1976 O O . ASN A 1 265 ? -48.814 -18.364 24.578 1.00 28.75 265 ASN A O 1
ATOM 1981 N N . ILE A 1 266 ? -50.658 -17.131 24.966 1.00 31.28 266 ILE A N 1
ATOM 1982 C CA . ILE A 1 266 ? -51.577 -17.896 24.147 1.00 33.54 266 ILE A CA 1
ATOM 1983 C C . ILE A 1 266 ? -52.390 -16.898 23.368 1.00 40.32 266 ILE A C 1
ATOM 1984 O O . ILE A 1 266 ? -52.733 -15.824 23.875 1.00 33.37 266 ILE A O 1
ATOM 1989 N N . GLU A 1 267 ? -52.581 -17.168 22.084 1.00 35.75 267 GLU A N 1
ATOM 1990 C CA . GLU A 1 267 ? -53.159 -16.150 21.227 1.00 32.17 267 GLU A CA 1
ATOM 1991 C C . GLU A 1 267 ? -54.471 -15.611 21.798 1.00 35.81 267 GLU A C 1
ATOM 1992 O O . GLU A 1 267 ? -55.317 -16.378 22.222 1.00 36.77 267 GLU A O 1
ATOM 1998 N N . THR A 1 268 ? -54.720 -14.330 21.563 1.00 32.14 268 THR A N 1
ATOM 1999 C CA . THR A 1 268 ? -55.914 -13.629 22.105 1.00 37.40 268 THR A CA 1
ATOM 2000 C C . THR A 1 268 ? -56.760 -13.049 20.980 1.00 39.67 268 THR A C 1
ATOM 2001 O O . THR A 1 268 ? -56.362 -13.037 19.808 1.00 36.68 268 THR A O 1
ATOM 2005 N N . LYS A 1 269 ? -57.893 -12.492 21.372 1.00 37.88 269 LYS A N 1
ATOM 2006 C CA . LYS A 1 269 ? -58.836 -11.879 20.449 1.00 40.82 269 LYS A CA 1
ATOM 2007 C C . LYS A 1 269 ? -58.499 -10.433 20.202 1.00 33.35 269 LYS A C 1
ATOM 2008 O O . LYS A 1 269 ? -59.013 -9.829 19.267 1.00 39.07 269 LYS A O 1
ATOM 2014 N N . GLN A 1 270 ? -57.536 -9.903 20.946 1.00 36.97 270 GLN A N 1
ATOM 2015 C CA . GLN A 1 270 ? -57.336 -8.467 20.978 1.00 42.14 270 GLN A CA 1
ATOM 2016 C C . GLN A 1 270 ? -56.306 -7.926 20.009 1.00 41.59 270 GLN A C 1
ATOM 2017 O O . GLN A 1 270 ? -56.293 -6.729 19.781 1.00 36.50 270 GLN A O 1
ATOM 2023 N N . CYS A 1 271 ? -55.419 -8.761 19.473 1.00 36.06 271 CYS A N 1
ATOM 2024 C CA . CYS A 1 271 ? -54.448 -8.263 18.505 1.00 31.91 271 CYS A CA 1
ATOM 2025 C C . CYS A 1 271 ? -54.933 -8.620 17.095 1.00 34.57 271 CYS A C 1
ATOM 2026 O O . CYS A 1 271 ? -56.138 -8.460 16.798 1.00 35.64 271 CYS A O 1
ATOM 2029 N N . SER A 1 272 ? -54.103 -9.231 16.256 1.00 31.86 272 SER A N 1
ATOM 2030 C CA . SER A 1 272 ? -54.490 -9.406 14.839 1.00 32.27 272 SER A CA 1
ATOM 2031 C C . SER A 1 272 ? -55.711 -10.300 14.600 1.00 29.46 272 SER A C 1
ATOM 2032 O O . SER A 1 272 ? -56.330 -10.213 13.550 1.00 30.43 272 SER A O 1
ATOM 20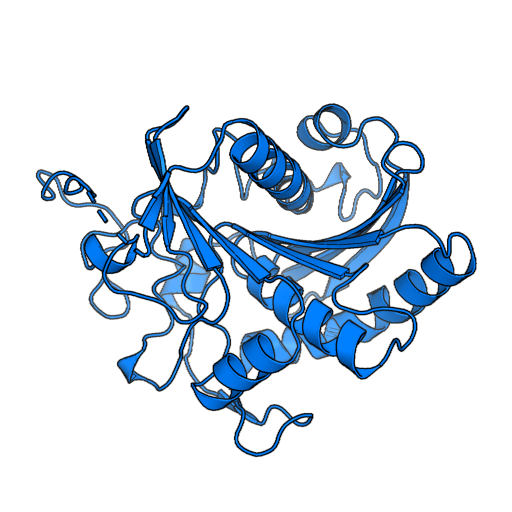35 N N . ASN A 1 273 ? -56.049 -11.185 15.526 1.00 31.64 273 ASN A N 1
ATOM 2036 C CA . ASN A 1 273 ? -57.257 -11.994 15.357 1.00 31.70 273 ASN A CA 1
ATOM 2037 C C . ASN A 1 273 ? -58.515 -11.133 15.310 1.00 36.10 273 ASN A C 1
ATOM 2038 O O . ASN A 1 273 ? -59.543 -11.590 14.816 1.00 35.12 273 ASN A O 1
ATOM 2043 N N . SER A 1 274 ? -58.403 -9.890 15.762 1.00 36.86 274 SER A N 1
ATOM 2044 C CA . SER A 1 274 ? -59.518 -8.919 15.701 1.00 38.94 274 SER A CA 1
ATOM 2045 C C . SER A 1 274 ? -59.843 -8.445 14.288 1.00 43.08 274 SER A C 1
ATOM 2046 O O . SER A 1 274 ? -60.912 -7.908 14.116 1.00 39.03 274 SER A O 1
ATOM 2049 N N . ILE A 1 275 ? -58.960 -8.615 13.293 1.00 39.57 275 ILE A N 1
ATOM 2050 C CA . ILE A 1 275 ? -59.298 -8.246 11.910 1.00 33.88 275 ILE A CA 1
ATOM 2051 C C . ILE A 1 275 ? -59.793 -9.408 11.002 1.00 42.86 275 ILE A C 1
ATOM 2052 O O . ILE A 1 275 ? -60.184 -9.196 9.854 1.00 38.81 275 ILE A O 1
ATOM 2057 N N . VAL A 1 276 ? -59.864 -10.612 11.537 1.00 36.55 276 VAL A N 1
ATOM 2058 C CA . VAL A 1 276 ? -60.315 -11.779 10.800 1.00 38.84 276 VAL A CA 1
ATOM 2059 C C . VAL A 1 276 ? -61.804 -11.603 10.502 1.00 43.02 276 VAL A C 1
ATOM 2060 O O . VAL A 1 276 ? -62.500 -11.163 11.376 1.00 39.92 276 VAL A O 1
ATOM 2064 N N . PRO A 1 277 ? -62.284 -11.816 9.276 1.00 48.44 277 PRO A N 1
ATOM 2065 C CA . PRO A 1 277 ? -61.597 -12.587 8.213 1.00 41.12 277 PRO A CA 1
ATOM 2066 C C . PRO A 1 277 ? -61.109 -11.714 7.068 1.00 43.57 277 PRO A C 1
ATOM 2067 O O . PRO A 1 277 ? -60.814 -12.184 5.962 1.00 36.28 277 PRO A O 1
ATOM 2071 N N . PHE A 1 278 ? -60.952 -10.439 7.358 1.00 35.31 278 PHE A N 1
ATOM 2072 C CA . PHE A 1 278 ? -60.522 -9.493 6.360 1.00 38.06 278 PHE A CA 1
ATOM 2073 C C . PHE A 1 278 ? -59.009 -9.429 6.373 1.00 35.42 278 PHE A C 1
ATOM 2074 O O . PHE A 1 278 ? -58.413 -8.458 6.846 1.00 38.38 278 PHE A O 1
ATOM 2082 N N . THR A 1 279 ? -58.397 -10.443 5.765 1.00 38.36 279 THR A N 1
ATOM 2083 C CA . THR A 1 279 ? -56.944 -10.611 5.743 1.00 34.89 279 THR A CA 1
ATOM 2084 C C . THR A 1 279 ? -56.411 -10.435 4.328 1.00 41.96 279 THR A C 1
ATOM 2085 O O . THR A 1 279 ? -57.173 -10.172 3.403 1.00 35.34 279 THR A O 1
ATOM 2089 N N . SER A 1 280 ? -55.094 -10.524 4.157 1.00 38.13 280 SER A N 1
ATOM 2090 C CA . SER A 1 280 ? -54.507 -10.415 2.830 1.00 35.97 280 SER A CA 1
ATOM 2091 C C . SER A 1 280 ? -53.142 -11.094 2.802 1.00 38.49 280 SER A C 1
ATOM 2092 O O . SER A 1 280 ? -52.408 -11.061 3.783 1.00 29.52 280 SER A O 1
ATOM 2095 N N . ILE A 1 281 ? -52.754 -11.586 1.634 1.00 33.51 281 ILE A N 1
ATOM 2096 C CA . ILE A 1 281 ? -51.397 -12.096 1.438 1.00 37.47 281 ILE A CA 1
ATOM 2097 C C . ILE A 1 281 ? -50.484 -10.913 1.212 1.00 33.76 281 ILE A C 1
ATOM 2098 O O . ILE A 1 281 ? -49.304 -10.930 1.585 1.00 33.10 281 ILE A O 1
ATOM 2103 N N . ALA A 1 282 ? -51.024 -9.825 0.686 1.00 32.37 282 ALA A N 1
ATOM 2104 C CA . ALA A 1 282 ? -50.159 -8.666 0.401 1.00 33.20 282 ALA A CA 1
ATOM 2105 C C . ALA A 1 282 ? -49.529 -8.182 1.713 1.00 30.00 282 ALA A C 1
ATOM 2106 O O . ALA A 1 282 ? -48.391 -7.740 1.731 1.00 30.05 282 ALA A O 1
ATOM 2108 N N . ASP A 1 283 ? -50.297 -8.184 2.804 1.00 32.97 283 ASP A N 1
ATOM 2109 C CA . ASP A 1 283 ? -49.754 -7.713 4.079 1.00 33.11 283 ASP A CA 1
ATOM 2110 C C . ASP A 1 283 ? -48.627 -8.606 4.637 1.00 37.78 283 ASP A C 1
ATOM 2111 O O . ASP A 1 283 ? -47.923 -8.168 5.543 1.00 33.00 283 ASP A O 1
ATOM 2116 N N . HIS A 1 284 ? -48.450 -9.824 4.095 1.00 35.23 284 HIS A N 1
ATOM 2117 C CA . HIS A 1 284 ? -47.376 -10.748 4.534 1.00 30.99 284 HIS A CA 1
ATOM 2118 C C . HIS A 1 284 ? -46.000 -10.268 4.117 1.00 32.04 284 HIS A C 1
ATOM 2119 O O . HIS A 1 284 ? -44.975 -10.694 4.693 1.00 30.29 284 HIS A O 1
ATOM 2126 N N . LEU A 1 285 ? -45.970 -9.342 3.145 1.00 30.82 285 LEU A N 1
ATOM 2127 C CA . LEU A 1 285 ? -44.758 -9.060 2.371 1.00 30.39 285 LEU A CA 1
ATOM 2128 C C . LEU A 1 285 ? -43.904 -7.914 2.846 1.00 27.80 285 LEU A C 1
ATOM 2129 O O . LEU A 1 285 ? -42.788 -7.731 2.340 1.00 30.10 285 LEU A O 1
ATOM 2134 N N . THR A 1 286 ? -44.392 -7.175 3.845 1.00 27.66 286 THR A N 1
ATOM 2135 C CA . THR A 1 286 ? -43.673 -6.023 4.383 1.00 30.05 286 THR A CA 1
ATOM 2136 C C . THR A 1 286 ? -43.859 -5.962 5.898 1.00 26.02 286 THR A C 1
ATOM 2137 O O . THR A 1 286 ? -44.976 -6.098 6.395 1.00 33.32 286 THR A O 1
ATOM 2141 N N . TYR A 1 287 ? -42.747 -5.906 6.616 1.00 31.59 287 TYR A N 1
ATOM 2142 C CA . TYR A 1 287 ? -42.740 -5.805 8.066 1.00 32.46 287 TYR A CA 1
ATOM 2143 C C . TYR A 1 287 ? -41.775 -4.677 8.403 1.00 31.46 287 TYR A C 1
ATOM 2144 O O . TYR A 1 287 ? -40.582 -4.748 8.076 1.00 30.23 287 TYR A O 1
ATOM 2153 N N . PHE A 1 288 ? -42.311 -3.653 9.066 1.00 32.61 288 PHE A N 1
ATOM 2154 C CA . PHE A 1 288 ? -41.562 -2.466 9.491 1.00 30.20 288 PHE A CA 1
ATOM 2155 C C . PHE A 1 288 ? -40.908 -1.760 8.317 1.00 28.62 288 PHE A C 1
ATOM 2156 O O . PHE A 1 288 ? -39.736 -1.414 8.384 1.00 34.48 288 PHE A O 1
ATOM 2164 N N . GLY A 1 289 ? -41.604 -1.730 7.193 1.00 32.86 289 GLY A N 1
ATOM 2165 C CA . GLY A 1 289 ? -41.048 -1.237 5.923 1.00 34.04 289 GLY A CA 1
ATOM 2166 C C . GLY A 1 289 ? -40.054 -2.150 5.238 1.00 36.68 289 GLY A C 1
ATOM 2167 O O . GLY A 1 289 ? -39.502 -1.782 4.223 1.00 35.50 289 GLY A O 1
ATOM 2168 N N . ILE A 1 290 ? -39.721 -3.293 5.831 1.00 35.23 290 ILE A N 1
ATOM 2169 C CA . ILE A 1 290 ? -38.751 -4.237 5.215 1.00 35.90 290 ILE A CA 1
ATOM 2170 C C . ILE A 1 290 ? -39.474 -5.271 4.347 1.00 30.93 290 ILE A C 1
ATOM 2171 O O . ILE A 1 290 ? -40.399 -5.943 4.798 1.00 32.46 290 ILE A O 1
ATOM 2176 N N . ASN A 1 291 ? -39.072 -5.370 3.088 1.00 31.04 291 ASN A N 1
ATOM 2177 C CA . ASN A 1 291 ? -39.629 -6.359 2.177 1.00 29.63 291 ASN A CA 1
ATOM 2178 C C . ASN A 1 291 ? -39.200 -7.772 2.602 1.00 30.68 291 ASN A C 1
ATOM 2179 O O . ASN A 1 291 ? -38.000 -8.042 2.803 1.00 27.64 291 ASN A O 1
ATOM 2184 N N . GLU A 1 292 ? -40.205 -8.602 2.813 1.00 25.74 292 GLU A N 1
ATOM 2185 C CA . GLU A 1 292 ? -40.026 -9.988 3.213 1.00 32.41 292 GLU A CA 1
ATOM 2186 C C . GLU A 1 292 ? -40.510 -10.884 2.070 1.00 34.33 292 GLU A C 1
ATOM 2187 O O . GLU A 1 292 ? -41.724 -11.120 1.883 1.00 33.52 292 GLU A O 1
ATOM 2193 N N . GLY A 1 293 ? -39.538 -11.475 1.378 1.00 34.47 293 GLY A N 1
ATOM 2194 C CA . GLY A 1 293 ? -39.855 -12.479 0.399 1.00 32.80 293 GLY A CA 1
ATOM 2195 C C . GLY A 1 293 ? -39.104 -12.273 -0.897 1.00 33.39 293 GLY A C 1
ATOM 2196 O O . GLY A 1 293 ? -38.969 -13.221 -1.675 1.00 32.38 293 GLY A O 1
ATOM 2197 N N . SER A 1 294 ? -38.651 -11.046 -1.166 1.00 35.63 294 SER A N 1
ATOM 2198 C CA . SER A 1 294 ? -37.984 -10.762 -2.440 1.00 35.13 294 SER A CA 1
ATOM 2199 C C . SER A 1 294 ? -36.665 -10.039 -2.325 1.00 41.65 294 SER A C 1
ATOM 2200 O O . SER A 1 294 ? -36.123 -9.626 -3.329 1.00 37.85 294 SER A O 1
ATOM 2203 N N . CYS A 1 295 ? -36.113 -9.905 -1.123 1.00 34.82 295 CYS A N 1
ATOM 2204 C CA . CYS A 1 295 ? -34.829 -9.233 -0.980 1.00 34.36 295 CYS A CA 1
ATOM 2205 C C . CYS A 1 295 ? -34.816 -7.831 -1.632 1.00 34.12 295 CYS A C 1
ATOM 2206 O O . CYS A 1 295 ? -33.827 -7.451 -2.245 1.00 37.63 295 CYS A O 1
ATOM 2209 N N . LEU A 1 296 ? -35.922 -7.095 -1.544 1.00 37.17 296 LEU A N 1
ATOM 2210 C CA . LEU A 1 296 ? -36.003 -5.733 -2.117 1.00 43.27 296 LEU A CA 1
ATOM 2211 C C . LEU A 1 296 ? -35.510 -4.690 -1.127 1.00 47.31 296 LEU A C 1
ATOM 2212 O O . LEU A 1 296 ? -35.541 -4.875 0.096 1.00 39.12 296 LEU A O 1
#

InterPro domains:
  IPR002921 Fungal lipase-type domain [PF01764] (197-332)
  IPR029058 Alpha/Beta hydrolase fold [G3DSA:3.40.50.1820] (125-389)
  IPR029058 Alpha/Beta hydrolase fold [SSF53474] (125-388)
  IPR051218 Secreted Mono/Diacylglycerol Lipase [PTHR45856] (134-387)

CATH classification: 3.40.50.1820

Secondary structure (DSSP, 8-state):
--EETTEESSPPSS---PPP---EEEPPHHHHHHHHHHHHHHHHTT-TTTTTT----SHHHHHH-TT-EEEEEEEEGGGTEEEEEEEETTTTEEEEEEE--S-HHHHHHT----EEE-TTSTT-EEEHHHHHHHHHHHHHHHHHHHHHHHHSTT-EEEEEEETHHHHHHHHHHHHHHHH-TT--TTTEEEEEESPPP-BBHHHHHHHHHT---EEEEEETTBSGGG-S-GGGTB--BSEEEEEEETTTEEEEE-SSB--SSSGGGGTT--BSGGGGEETTEE-SS--

Organism: Rhizopus chinensis (NCBI:txid4843)

Sequence (287 aa):
TETVGGMTLDLPENPPPIPATSEVVTATAAQIKELTNYAGVAATAYCRSVVPGTKWDCKQCLKYVPDGKLIKTFTSLLTDTNGFILRSDAQKTIYVTFRGTNSFRSAITDMVFTFTDYSPVKGAKVHAGFLSSYNQVVKDYFPVVQDQLTAYPDYKVIVTGHSLGGAQALLAGMDLYQREKRLSPKNLSIYTVGCPRVGNNAFAYYVDSTGIPFHRTVHKRDIVPHVPPQAFGYLHPGVESWIKEDPADVQICTSNIETKQCSNSIVPFTSIADHLTYFGINEGSCL

Nearest PDB structures (foldseek):
  6a0w-assembly1_A  TM=1.003E+00  e=8.577E-64  Rhizopus microsporus var. chinensis
  1lgy-assembly3_C  TM=9.957E-01  e=2.971E-47  Rhizopus niveus
  6qpp-assembly1_A  TM=9.631E-01  e=3.105E-37  Rhizomucor miehei
  6qpr-assembly1_A  TM=9.534E-01  e=7.297E-37  Rhizomucor miehei
  3tgl-assembly1_A  TM=9.771E-01  e=1.452E-35  Rhizomucor miehei